Protein AF-A0A2H6F657-F1 (afdb_monomer_lite)

Secondary structure (DSSP, 8-state):
----SSSPPHHHHHHHHHH-HHHHHHHHTTSHHHHHHHHHHHHHHHHHHHHHHHHHHHHHHHHHHHHTTSGGGGSGGGHHHHHHHHHHHHHHHHHHHHHHHHHHHHHHHHHHHS--TTHHHHHIIIIIT-HHHHHHHHHHHHHHHT-S---EEEEEEETTEEEEEEEEEHHHHHH-TT--HHHHHHHHHSSSEEEHHHHHHHHHHHHHHHHHHHHHHHHHHHHHHHHHHHHHHHHHHHHHHHHHHHHIIIIIITTTT--GGGGGGGTS-HHHHHHHHTSPTT-HHHHHHHHHHH-TT----HHHHHHHHHHTT----

pLDDT: mean 91.95, std 6.59, range [51.81, 98.5]

Radius of gyration: 27.76 Å; chains: 1; bounding box: 67×54×75 Å

Foldseek 3Di:
DAQDDPPGDLVSLLVVCVVPVVVSVVNLCPQPLNVLVVLLVQLVVLLVQLVVLLVQLLVLQVVCVVLVVDPCCPPPVNVVVNVVSLVSNLSSLQSNLVSLVSSVVSVVVSCVVDPFPCVVVLCVVQPDLALLNLQSPCVNVCCVPPHSADFDWDWDQDPVGIDIFGWRFLVVVVVDPPRDPSPPVVSVPDDGGDGSSVSSVVSSVSVVVSSVVRVVRSCVVCVVSNVSSVVSVLSSVLSVVLVVLVCCLPVNCVVVVDQVLVCLVVQDDPVLNVVLVVDPQLAPVSLVSSCVSRVPSPNCDPVSSVSSSVSSVRDDD

Sequence (317 aa):
MKLGNLPWDKEILRKNYFRNFTKTREAIKCHPGYEIFNDLEAIKLSLNIFNDSISDLLSSISKFKAESASPDFWNRPQRPFVERLELSIQRGVFSSAMSAMALVDHSRKFSKKHTIPDYDNQISKFFINNEEHRFIHSLRTYITHVRVTEANWQISHSKEGRLVQFLLSKEDLLKYKKWKSLAKKFIRHSSDGIIVEAVFEKYAIKVKEFHCWLHDAIIQKYSKDISDYLKYKKILDQFDSYSHWSVLIQQGLFPKKLNPYLYLNRYLTPQEMKDVLTLPHRSKQQVDKIIQFVDEYNVCDMKLRRLIYQLFEVKKT

Structure (mmCIF, N/CA/C/O backbone):
data_AF-A0A2H6F657-F1
#
_entry.id   AF-A0A2H6F657-F1
#
loop_
_atom_site.group_PDB
_atom_site.id
_atom_site.type_symbol
_atom_site.label_atom_id
_atom_site.label_alt_id
_atom_site.label_comp_id
_atom_site.label_asym_id
_atom_site.label_entity_id
_atom_site.label_seq_id
_atom_site.pdbx_PDB_ins_code
_atom_site.Cartn_x
_atom_site.Cartn_y
_atom_site.Cartn_z
_atom_site.occupancy
_atom_site.B_iso_or_equiv
_atom_site.auth_seq_id
_atom_site.auth_comp_id
_atom_site.auth_asym_id
_atom_site.auth_atom_id
_atom_site.pdbx_PDB_model_num
ATOM 1 N N . MET A 1 1 ? -4.432 -7.457 -31.938 1.00 69.69 1 MET A N 1
ATOM 2 C CA . MET A 1 1 ? -3.073 -7.722 -32.465 1.00 69.69 1 MET A CA 1
ATOM 3 C C . MET A 1 1 ? -2.643 -9.055 -31.877 1.00 69.69 1 MET A C 1
ATOM 5 O O . MET A 1 1 ? -2.838 -9.212 -30.681 1.00 69.69 1 MET A O 1
ATOM 9 N N . LYS A 1 2 ? -2.171 -10.024 -32.671 1.00 75.12 2 LYS A N 1
ATOM 10 C CA . LYS A 1 2 ? -1.727 -11.333 -32.158 1.00 75.12 2 LYS A CA 1
ATOM 11 C C . LYS A 1 2 ? -0.197 -11.377 -32.189 1.00 75.12 2 LYS A C 1
ATOM 13 O O . LYS A 1 2 ? 0.372 -11.180 -33.255 1.00 75.12 2 LYS A O 1
ATOM 18 N N . LEU A 1 3 ? 0.439 -11.600 -31.037 1.00 85.12 3 LEU A N 1
ATOM 19 C CA . LEU A 1 3 ? 1.901 -11.722 -30.908 1.00 85.12 3 LEU A CA 1
ATOM 20 C C . LEU A 1 3 ? 2.420 -13.130 -31.268 1.00 85.12 3 LEU A C 1
ATOM 22 O O . LEU A 1 3 ? 3.625 -13.347 -31.291 1.00 85.12 3 LEU A O 1
ATOM 26 N N . GLY A 1 4 ? 1.517 -14.067 -31.582 1.00 85.50 4 GLY A N 1
ATOM 27 C CA . GLY A 1 4 ? 1.841 -15.480 -31.780 1.00 85.50 4 GLY A CA 1
ATOM 28 C C . GLY A 1 4 ? 1.844 -16.258 -30.463 1.00 85.50 4 GLY A C 1
ATOM 29 O O . GLY A 1 4 ? 1.413 -15.741 -29.428 1.00 85.50 4 GLY A O 1
ATOM 30 N N . ASN A 1 5 ? 2.312 -17.504 -30.523 1.00 87.19 5 ASN A N 1
ATOM 31 C CA . ASN A 1 5 ? 2.450 -18.370 -29.353 1.00 87.19 5 ASN A CA 1
ATOM 32 C C . ASN A 1 5 ? 3.673 -17.968 -28.519 1.00 87.19 5 ASN A C 1
ATOM 34 O O . ASN A 1 5 ? 4.639 -17.419 -29.047 1.00 87.19 5 ASN A O 1
ATOM 38 N N . LEU A 1 6 ? 3.622 -18.249 -27.217 1.00 88.69 6 LEU A N 1
ATOM 39 C CA . LEU A 1 6 ? 4.777 -18.097 -26.335 1.00 88.69 6 LEU A CA 1
ATOM 40 C C . LEU A 1 6 ? 5.864 -19.135 -26.684 1.00 88.69 6 LEU A C 1
ATOM 42 O O . LEU A 1 6 ? 5.512 -20.249 -27.082 1.00 88.69 6 LEU A O 1
ATOM 46 N N . PRO A 1 7 ? 7.158 -18.816 -26.489 1.00 90.00 7 PRO A N 1
ATOM 47 C CA . PRO A 1 7 ? 7.699 -17.528 -26.044 1.00 90.00 7 PRO A CA 1
ATOM 48 C C . PRO A 1 7 ? 7.755 -16.485 -27.177 1.00 90.00 7 PRO A C 1
ATOM 50 O O . PRO A 1 7 ? 8.057 -16.813 -28.321 1.00 90.00 7 PRO A O 1
ATOM 53 N N . TRP A 1 8 ? 7.513 -15.208 -26.862 1.00 92.50 8 TRP A N 1
ATOM 54 C CA . TRP A 1 8 ? 7.646 -14.131 -27.850 1.00 92.50 8 TRP A CA 1
ATOM 55 C C . TRP A 1 8 ? 9.100 -13.718 -28.061 1.00 92.50 8 TRP A C 1
ATOM 57 O O . TRP A 1 8 ? 9.841 -13.483 -27.107 1.00 92.50 8 TRP A O 1
ATOM 67 N N . ASP A 1 9 ? 9.475 -13.567 -29.325 1.00 92.19 9 ASP A N 1
ATOM 68 C CA . ASP A 1 9 ? 10.777 -13.047 -29.717 1.00 92.19 9 ASP A CA 1
ATOM 69 C C . ASP A 1 9 ? 10.871 -11.516 -29.538 1.00 92.19 9 ASP A C 1
ATOM 71 O O . ASP A 1 9 ? 9.894 -10.775 -29.716 1.00 92.19 9 ASP A O 1
ATOM 75 N N . LYS A 1 10 ? 12.070 -11.025 -29.197 1.00 92.69 10 LYS A N 1
ATOM 76 C CA . LYS A 1 10 ? 12.316 -9.601 -28.927 1.00 92.69 10 LYS A CA 1
ATOM 77 C C . LYS A 1 10 ? 12.116 -8.730 -30.169 1.00 92.69 10 LYS A C 1
ATOM 79 O O . LYS A 1 10 ? 11.577 -7.630 -30.034 1.00 92.69 10 LYS A O 1
ATOM 84 N N . GLU A 1 11 ? 12.489 -9.196 -31.360 1.00 92.12 11 GLU A N 1
ATOM 85 C CA . GLU A 1 11 ? 12.302 -8.444 -32.607 1.00 92.12 11 GLU A CA 1
ATOM 86 C C . GLU A 1 11 ? 10.827 -8.384 -33.005 1.00 92.12 11 GLU A C 1
ATOM 88 O O . GLU A 1 11 ? 10.339 -7.337 -33.445 1.00 92.12 11 GLU A O 1
ATOM 93 N N . ILE A 1 12 ? 10.071 -9.458 -32.759 1.00 92.81 12 ILE A N 1
ATOM 94 C CA . ILE A 1 12 ? 8.610 -9.447 -32.923 1.00 92.81 12 ILE A CA 1
ATOM 95 C C . ILE A 1 12 ? 7.978 -8.402 -31.998 1.00 92.81 12 ILE A C 1
ATOM 97 O O . ILE A 1 12 ? 7.158 -7.595 -32.453 1.00 92.81 12 ILE A O 1
ATOM 101 N N . LEU A 1 13 ? 8.362 -8.378 -30.717 1.00 94.31 13 LEU A N 1
ATOM 102 C CA . LEU A 1 13 ? 7.873 -7.380 -29.762 1.00 94.31 13 LEU A CA 1
ATOM 103 C C . LEU A 1 13 ? 8.259 -5.964 -30.191 1.00 94.31 13 LEU A C 1
ATOM 105 O O . LEU A 1 13 ? 7.402 -5.084 -30.185 1.00 94.31 13 LEU A O 1
ATOM 109 N N . ARG A 1 14 ? 9.505 -5.752 -30.632 1.00 93.88 14 ARG A N 1
ATOM 110 C CA . ARG A 1 14 ? 10.003 -4.457 -31.116 1.00 93.88 14 ARG A CA 1
ATOM 111 C C . ARG A 1 14 ? 9.174 -3.953 -32.293 1.00 93.88 14 ARG A C 1
ATOM 113 O O . ARG A 1 14 ? 8.629 -2.852 -32.242 1.00 93.88 14 ARG A O 1
ATOM 120 N N . LYS A 1 15 ? 9.027 -4.776 -33.335 1.00 93.75 15 LYS A N 1
ATOM 121 C CA . LYS A 1 15 ? 8.263 -4.440 -34.545 1.00 93.75 15 LYS A CA 1
ATOM 122 C C . LYS A 1 15 ? 6.819 -4.062 -34.218 1.00 93.75 15 LYS A C 1
ATOM 124 O O . LYS A 1 15 ? 6.299 -3.090 -34.762 1.00 93.75 15 LYS A O 1
ATOM 129 N N . ASN A 1 16 ? 6.164 -4.819 -33.339 1.00 93.50 16 ASN A N 1
ATOM 130 C CA . ASN A 1 16 ? 4.784 -4.538 -32.955 1.00 93.50 16 ASN A CA 1
ATOM 131 C C . ASN A 1 16 ? 4.668 -3.308 -32.042 1.00 93.50 16 ASN A C 1
ATOM 133 O O . ASN A 1 16 ? 3.764 -2.498 -32.251 1.00 93.50 16 ASN A O 1
ATOM 137 N N . TYR A 1 17 ? 5.604 -3.117 -31.105 1.00 94.62 17 TYR A N 1
ATOM 138 C CA . TYR A 1 17 ? 5.636 -1.964 -30.203 1.00 94.62 17 TYR A CA 1
ATOM 139 C C . TYR A 1 17 ? 5.684 -0.650 -30.980 1.00 94.62 17 TYR A C 1
ATOM 141 O O . TYR A 1 17 ? 4.828 0.210 -30.794 1.00 94.62 17 TYR A O 1
ATOM 149 N N . PHE A 1 18 ? 6.621 -0.525 -31.922 1.00 92.88 18 PHE A N 1
ATOM 150 C CA . PHE A 1 18 ? 6.757 0.687 -32.734 1.00 92.88 18 PHE A CA 1
ATOM 151 C C . PHE A 1 18 ? 5.631 0.873 -33.757 1.00 92.88 18 PHE A C 1
ATOM 153 O O . PHE A 1 18 ? 5.401 1.989 -34.215 1.00 92.88 18 PHE A O 1
ATOM 160 N N . ARG A 1 19 ? 4.884 -0.188 -34.086 1.00 93.50 19 ARG A N 1
ATOM 161 C CA . ARG A 1 19 ? 3.653 -0.074 -34.877 1.00 93.50 19 ARG A CA 1
ATOM 162 C C . ARG A 1 19 ? 2.482 0.439 -34.036 1.00 93.50 19 ARG A C 1
ATOM 164 O O . ARG A 1 19 ? 1.689 1.241 -34.521 1.00 93.50 19 ARG A O 1
ATOM 171 N N . ASN A 1 20 ? 2.314 -0.079 -32.819 1.00 93.38 20 ASN A N 1
ATOM 172 C CA . ASN A 1 20 ? 1.276 0.339 -31.878 1.00 93.38 20 ASN A CA 1
ATOM 173 C C . ASN A 1 20 ? 1.631 -0.107 -30.446 1.00 93.38 20 ASN A C 1
ATOM 175 O O . ASN A 1 20 ? 1.353 -1.244 -30.041 1.00 93.38 20 ASN A O 1
ATOM 179 N N . PHE A 1 21 ? 2.230 0.795 -29.669 1.00 91.81 21 PHE A N 1
ATOM 180 C CA . PHE A 1 21 ? 2.741 0.481 -28.334 1.00 91.81 21 PHE A CA 1
ATOM 181 C C . PHE A 1 21 ? 1.615 0.120 -27.356 1.00 91.81 21 PHE A C 1
ATOM 183 O O . PHE A 1 21 ? 1.744 -0.850 -26.610 1.00 91.81 21 PHE A O 1
ATOM 190 N N . THR A 1 22 ? 0.470 0.810 -27.424 1.00 92.44 22 THR A N 1
ATOM 191 C CA . THR A 1 22 ? -0.711 0.529 -26.592 1.00 92.44 22 THR A CA 1
ATOM 192 C C . THR A 1 22 ? -1.224 -0.891 -26.820 1.00 92.44 22 THR A C 1
ATOM 194 O O . THR A 1 22 ? -1.336 -1.669 -25.877 1.00 92.44 22 THR A O 1
ATOM 197 N N . LYS A 1 23 ? -1.466 -1.286 -28.080 1.00 94.38 23 LYS A N 1
ATOM 198 C CA . LYS A 1 23 ? -1.945 -2.641 -28.409 1.00 94.38 23 LYS A CA 1
ATOM 199 C C . LYS A 1 23 ? -0.919 -3.721 -28.076 1.00 94.38 23 LYS A C 1
ATOM 201 O O . LYS A 1 23 ? -1.315 -4.842 -27.775 1.00 94.38 23 LYS A O 1
ATOM 206 N N . THR A 1 24 ? 0.374 -3.407 -28.131 1.00 93.75 24 THR A N 1
ATOM 207 C CA . THR A 1 24 ? 1.440 -4.341 -27.740 1.00 93.75 24 THR A CA 1
ATOM 208 C C . THR A 1 24 ? 1.459 -4.563 -26.234 1.00 93.75 24 THR A C 1
ATOM 210 O O . THR A 1 24 ? 1.506 -5.712 -25.799 1.00 93.75 24 THR A O 1
ATOM 213 N N . ARG A 1 25 ? 1.331 -3.492 -25.440 1.00 93.50 25 ARG A N 1
ATOM 214 C CA . ARG A 1 25 ? 1.200 -3.586 -23.980 1.00 93.50 25 ARG A CA 1
ATOM 215 C C . ARG A 1 25 ? -0.053 -4.359 -23.568 1.00 93.50 25 ARG A C 1
ATOM 217 O O . ARG A 1 25 ? 0.029 -5.182 -22.667 1.00 93.50 25 ARG A O 1
ATOM 224 N N . GLU A 1 26 ? -1.181 -4.166 -24.249 1.00 93.69 26 GLU A N 1
ATOM 225 C CA . GLU A 1 26 ? -2.380 -4.978 -23.999 1.00 93.69 26 GLU A CA 1
ATOM 226 C C . GLU A 1 26 ? -2.184 -6.447 -24.398 1.00 93.69 26 GLU A C 1
ATOM 228 O O . GLU A 1 26 ? -2.603 -7.341 -23.674 1.00 93.69 26 GLU A O 1
ATOM 233 N N . ALA A 1 27 ? -1.507 -6.728 -25.514 1.00 94.00 27 ALA A N 1
ATOM 234 C CA . ALA A 1 27 ? -1.308 -8.102 -25.970 1.00 94.00 27 ALA A CA 1
ATOM 235 C C . ALA A 1 27 ? -0.448 -8.942 -25.008 1.00 94.00 27 ALA A C 1
ATOM 237 O O . ALA A 1 27 ? -0.718 -10.132 -24.847 1.00 94.00 27 ALA A O 1
ATOM 238 N N . ILE A 1 28 ? 0.546 -8.347 -24.332 1.00 94.94 28 ILE A N 1
ATOM 239 C CA . ILE A 1 28 ? 1.359 -9.098 -23.359 1.00 94.94 28 ILE A CA 1
ATOM 240 C C . ILE A 1 28 ? 0.582 -9.483 -22.092 1.00 94.94 28 ILE A C 1
ATOM 242 O O . ILE A 1 28 ? 0.988 -10.410 -21.394 1.00 94.94 28 ILE A O 1
ATOM 246 N N . LYS A 1 29 ? -0.559 -8.833 -21.816 1.00 93.94 29 LYS A N 1
ATOM 247 C CA . LYS A 1 29 ? -1.439 -9.177 -20.687 1.00 93.94 29 LYS A CA 1
ATOM 248 C C . LYS A 1 29 ? -2.115 -10.538 -20.846 1.00 93.94 29 LYS A C 1
ATOM 250 O O . LYS A 1 29 ? -2.600 -11.089 -19.869 1.00 93.94 29 LYS A O 1
ATOM 255 N N . CYS A 1 30 ? -2.119 -11.110 -22.052 1.00 92.62 30 CYS A N 1
ATOM 256 C CA . CYS A 1 30 ? -2.568 -12.486 -22.267 1.00 92.62 30 CYS A CA 1
ATOM 257 C C . CYS A 1 30 ? -1.605 -13.536 -21.679 1.00 92.62 30 CYS A C 1
ATOM 259 O O . CYS A 1 30 ? -1.943 -14.716 -21.666 1.00 92.62 30 CYS A O 1
ATOM 261 N N . HIS A 1 31 ? -0.404 -13.148 -21.230 1.00 94.88 31 HIS A N 1
ATOM 262 C CA . HIS A 1 31 ? 0.521 -14.065 -20.567 1.00 94.88 31 HIS A CA 1
ATOM 263 C C . HIS A 1 31 ? -0.062 -14.541 -19.218 1.00 94.88 31 HIS A C 1
ATOM 265 O O . HIS A 1 31 ? -0.487 -13.690 -18.437 1.00 94.88 31 HIS A O 1
ATOM 271 N N . PRO A 1 32 ? -0.019 -15.844 -18.871 1.00 92.25 32 PRO A N 1
ATOM 272 C CA . PRO A 1 32 ? -0.602 -16.362 -17.623 1.00 92.25 32 PRO A CA 1
ATOM 273 C C . PRO A 1 32 ? -0.120 -15.640 -16.354 1.00 92.25 32 PRO A C 1
ATOM 275 O O . PRO A 1 32 ? -0.905 -15.306 -15.471 1.00 92.25 32 PRO A O 1
ATOM 278 N N . GLY A 1 33 ? 1.174 -15.311 -16.299 1.00 95.81 33 GLY A N 1
ATOM 279 C CA . GLY A 1 33 ? 1.766 -14.546 -15.198 1.00 95.81 33 GLY A CA 1
ATOM 280 C C . GLY A 1 33 ? 1.262 -13.109 -15.021 1.00 95.81 33 GLY A C 1
ATOM 281 O O . GLY A 1 33 ? 1.456 -12.550 -13.943 1.00 95.81 33 GLY A O 1
ATOM 282 N N . TYR A 1 34 ? 0.615 -12.505 -16.028 1.00 96.25 34 TYR A N 1
ATOM 283 C CA . TYR A 1 34 ? 0.097 -11.138 -15.917 1.00 96.25 34 TYR A CA 1
ATOM 284 C C . TYR A 1 34 ? -0.959 -11.034 -14.823 1.00 96.25 34 TYR A C 1
ATOM 286 O O . TYR A 1 34 ? -0.867 -10.162 -13.961 1.00 96.25 34 TYR A O 1
ATOM 294 N N . GLU A 1 35 ? -1.957 -11.917 -14.856 1.00 95.50 35 GLU A N 1
ATOM 295 C CA . GLU A 1 35 ? -3.075 -11.832 -13.923 1.00 95.50 35 GLU A CA 1
ATOM 296 C C . GLU A 1 35 ? -2.619 -12.052 -12.481 1.00 95.50 35 GLU A C 1
ATOM 298 O O . GLU A 1 35 ? -3.016 -11.296 -11.599 1.00 95.50 35 GLU A O 1
ATOM 303 N N . ILE A 1 36 ? -1.740 -13.033 -12.255 1.00 96.88 36 ILE A N 1
ATOM 304 C CA . ILE A 1 36 ? -1.172 -13.325 -10.932 1.00 96.88 36 ILE A CA 1
ATOM 305 C C . ILE A 1 36 ? -0.392 -12.113 -10.417 1.00 96.88 36 ILE A C 1
ATOM 307 O O . ILE A 1 36 ? -0.605 -11.677 -9.288 1.00 96.88 36 ILE A O 1
ATOM 311 N N . PHE A 1 37 ? 0.488 -11.545 -11.249 1.00 96.88 37 PHE A N 1
ATOM 312 C CA . PHE A 1 37 ? 1.276 -10.370 -10.884 1.00 96.88 37 PHE A CA 1
ATOM 313 C C . PHE A 1 37 ? 0.386 -9.160 -10.578 1.00 96.88 37 PHE A C 1
ATOM 315 O O . PHE A 1 37 ? 0.578 -8.489 -9.570 1.00 96.88 37 PHE A O 1
ATOM 322 N N . ASN A 1 38 ? -0.615 -8.894 -11.416 1.00 96.06 38 ASN A N 1
ATOM 323 C CA . ASN A 1 38 ? -1.522 -7.766 -11.234 1.00 96.06 38 ASN A CA 1
ATOM 324 C C . ASN A 1 38 ? -2.380 -7.913 -9.967 1.00 96.06 38 ASN A C 1
ATOM 326 O O . ASN A 1 38 ? -2.563 -6.947 -9.228 1.00 96.06 38 ASN A O 1
ATOM 330 N N . ASP A 1 39 ? -2.885 -9.119 -9.695 1.00 96.19 39 ASP A N 1
ATOM 331 C CA . ASP A 1 39 ? -3.651 -9.398 -8.480 1.00 96.19 39 ASP A CA 1
ATOM 332 C C . ASP A 1 39 ? -2.751 -9.309 -7.223 1.00 96.19 39 ASP A C 1
ATOM 334 O O . ASP A 1 39 ? -3.193 -8.804 -6.188 1.00 96.19 39 ASP A O 1
ATOM 338 N N . LEU A 1 40 ? -1.475 -9.719 -7.309 1.00 96.31 40 LEU A N 1
ATOM 339 C CA . LEU A 1 40 ? -0.483 -9.555 -6.236 1.00 96.31 40 LEU A CA 1
ATOM 340 C C . LEU A 1 40 ? -0.174 -8.073 -5.962 1.00 96.31 40 LEU A C 1
ATOM 342 O O . LEU A 1 40 ? -0.174 -7.651 -4.804 1.00 96.31 40 LEU A O 1
ATOM 346 N N . GLU A 1 41 ? 0.032 -7.265 -7.004 1.00 96.06 41 GLU A N 1
ATOM 347 C CA . GLU A 1 41 ? 0.256 -5.820 -6.860 1.00 96.06 41 GLU A CA 1
ATOM 348 C C . GLU A 1 41 ? -0.966 -5.112 -6.252 1.00 96.06 41 GLU A C 1
ATOM 350 O O . GLU A 1 41 ? -0.808 -4.204 -5.436 1.00 96.06 41 GLU A O 1
ATOM 355 N N . ALA A 1 42 ? -2.188 -5.565 -6.556 1.00 95.94 42 ALA A N 1
ATOM 356 C CA . ALA A 1 42 ? -3.400 -5.044 -5.922 1.00 95.94 42 ALA A CA 1
ATOM 357 C C . ALA A 1 42 ? -3.451 -5.340 -4.408 1.00 95.94 42 ALA A C 1
ATOM 359 O O . ALA A 1 42 ? -3.831 -4.465 -3.618 1.00 95.94 42 ALA A O 1
ATOM 360 N N . ILE A 1 43 ? -3.030 -6.540 -3.981 1.00 97.44 43 ILE A N 1
ATOM 361 C CA . ILE A 1 43 ? -2.877 -6.865 -2.551 1.00 97.44 43 ILE A CA 1
ATOM 362 C C . ILE A 1 43 ? -1.820 -5.962 -1.919 1.00 97.44 43 ILE A C 1
ATOM 364 O O . ILE A 1 43 ? -2.080 -5.368 -0.875 1.00 97.44 43 ILE A O 1
ATOM 368 N N . LYS A 1 44 ? -0.647 -5.834 -2.548 1.00 97.44 44 LYS A N 1
ATOM 369 C CA . LYS A 1 44 ? 0.467 -5.024 -2.038 1.00 97.44 44 LYS A CA 1
ATOM 370 C C . LYS A 1 44 ? 0.077 -3.557 -1.868 1.00 97.44 44 LYS A C 1
ATOM 372 O O . LYS A 1 44 ? 0.318 -2.985 -0.809 1.00 97.44 44 LYS A O 1
ATOM 377 N N . LEU A 1 45 ? -0.584 -2.968 -2.864 1.00 97.31 45 LEU A N 1
ATOM 378 C CA . LEU A 1 45 ? -1.112 -1.607 -2.775 1.00 97.31 45 LEU A CA 1
ATOM 379 C C . LEU A 1 45 ? -2.084 -1.462 -1.597 1.00 97.31 45 LEU A C 1
ATOM 381 O O . LEU A 1 45 ? -2.001 -0.504 -0.837 1.00 97.31 45 LEU A O 1
ATOM 385 N N . SER A 1 46 ? -2.975 -2.434 -1.412 1.00 97.88 46 SER A N 1
ATOM 386 C CA . SER A 1 46 ? -3.947 -2.408 -0.312 1.00 97.88 46 SER A CA 1
ATOM 387 C C . SER A 1 46 ? -3.292 -2.556 1.057 1.00 97.88 46 SER A C 1
ATOM 389 O O . SER A 1 46 ? -3.728 -1.918 2.011 1.00 97.88 46 SER A O 1
ATOM 391 N N . LEU A 1 47 ? -2.240 -3.373 1.151 1.00 98.38 47 LEU A N 1
ATOM 392 C CA . LEU A 1 47 ? -1.445 -3.528 2.364 1.00 98.38 47 LEU A CA 1
ATOM 393 C C . LEU A 1 47 ? -0.721 -2.224 2.708 1.00 98.38 47 LEU A C 1
ATOM 395 O O . LEU A 1 47 ? -0.733 -1.822 3.867 1.00 98.38 47 LEU A O 1
ATOM 399 N N . ASN A 1 48 ? -0.152 -1.542 1.711 1.00 98.25 48 ASN A N 1
ATOM 400 C CA . ASN A 1 48 ? 0.475 -0.234 1.901 1.00 98.25 48 ASN A CA 1
ATOM 401 C C . ASN A 1 48 ? -0.545 0.800 2.388 1.00 98.25 48 ASN A C 1
ATOM 403 O O . ASN A 1 48 ? -0.328 1.401 3.430 1.00 98.25 48 ASN A O 1
ATOM 407 N N . ILE A 1 49 ? -1.703 0.921 1.726 1.00 98.50 49 ILE A N 1
ATOM 408 C CA . ILE A 1 49 ? -2.777 1.838 2.151 1.00 98.50 49 ILE A CA 1
ATOM 409 C C . ILE A 1 49 ? -3.232 1.538 3.586 1.00 98.50 49 ILE A C 1
ATOM 411 O O . ILE A 1 49 ? -3.495 2.461 4.359 1.00 98.50 49 ILE A O 1
ATOM 415 N N . PHE A 1 50 ? -3.342 0.258 3.957 1.00 98.44 50 PHE A N 1
ATOM 416 C CA . PHE A 1 50 ? -3.652 -0.136 5.329 1.00 98.44 50 PHE A CA 1
ATOM 417 C C . PHE A 1 50 ? -2.567 0.319 6.309 1.00 98.44 50 PHE A C 1
ATOM 419 O O . PHE A 1 50 ? -2.891 0.984 7.289 1.00 98.44 50 PHE A O 1
ATOM 426 N N . ASN A 1 51 ? -1.297 0.024 6.031 1.00 98.25 51 ASN A N 1
ATOM 427 C CA . ASN A 1 51 ? -0.183 0.421 6.892 1.00 98.25 51 ASN A CA 1
ATOM 428 C C . ASN A 1 51 ? -0.073 1.947 7.033 1.00 98.25 51 ASN A C 1
ATOM 430 O O . ASN A 1 51 ? 0.096 2.435 8.148 1.00 98.25 51 ASN A O 1
ATOM 434 N N . ASP A 1 52 ? -0.238 2.691 5.939 1.00 98.44 52 ASP A N 1
A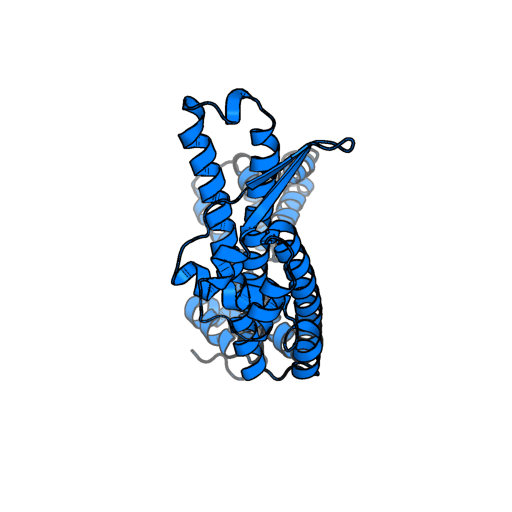TOM 435 C CA . ASP A 1 52 ? -0.226 4.156 5.937 1.00 98.44 52 ASP A CA 1
ATOM 436 C C . ASP A 1 52 ? -1.388 4.706 6.774 1.00 98.44 52 ASP A C 1
ATOM 438 O O . ASP A 1 52 ? -1.185 5.560 7.630 1.00 98.44 52 ASP A O 1
ATOM 442 N N . SER A 1 53 ? -2.594 4.138 6.629 1.00 98.19 53 SER A N 1
ATOM 443 C CA . SER A 1 53 ? -3.761 4.533 7.437 1.00 98.19 53 SER A CA 1
ATOM 444 C C . SER A 1 53 ? -3.527 4.338 8.939 1.00 98.19 53 SER A C 1
ATOM 446 O O . SER A 1 53 ? -3.953 5.167 9.746 1.00 98.19 53 SER A O 1
ATOM 448 N N . ILE A 1 54 ? -2.855 3.244 9.317 1.00 97.94 54 ILE A N 1
ATOM 449 C CA . ILE A 1 54 ? -2.483 2.965 10.707 1.00 97.94 54 ILE A CA 1
ATOM 450 C C . ILE A 1 54 ? -1.427 3.966 11.170 1.00 97.94 54 ILE A C 1
ATOM 452 O O . ILE A 1 54 ? -1.580 4.555 12.235 1.00 97.94 54 ILE A O 1
ATOM 456 N N . SER A 1 55 ? -0.384 4.197 10.372 1.00 98.25 55 SER A N 1
ATOM 457 C CA . SER A 1 55 ? 0.671 5.160 10.697 1.00 98.25 55 SER A CA 1
ATOM 458 C C . SER A 1 55 ? 0.102 6.564 10.924 1.00 98.25 55 SER A C 1
ATOM 460 O O . SER A 1 55 ? 0.400 7.188 11.944 1.00 98.25 55 SER A O 1
ATOM 462 N N . ASP A 1 56 ? -0.804 7.014 10.054 1.00 97.94 56 ASP A N 1
ATOM 463 C CA . ASP A 1 56 ? -1.502 8.296 10.173 1.00 97.94 56 ASP A CA 1
ATOM 464 C C . ASP A 1 56 ? -2.349 8.382 11.450 1.00 97.94 56 ASP A C 1
ATOM 466 O O . ASP A 1 56 ? -2.347 9.410 12.138 1.00 97.94 56 ASP A O 1
ATOM 470 N N . LEU A 1 57 ? -3.059 7.304 11.802 1.00 96.88 57 LEU A N 1
ATOM 471 C CA . LEU A 1 57 ? -3.834 7.216 13.042 1.00 96.88 57 LEU A CA 1
ATOM 472 C C . LEU A 1 57 ? -2.928 7.333 14.275 1.00 96.88 57 LEU A C 1
ATOM 474 O O . LEU A 1 57 ? -3.191 8.158 15.152 1.00 96.88 57 LEU A O 1
ATOM 478 N N . LEU A 1 58 ? -1.860 6.537 14.340 1.00 97.38 58 LEU A N 1
ATOM 479 C CA . LEU A 1 58 ? -0.929 6.524 15.473 1.00 97.38 58 LEU A CA 1
ATOM 480 C C . LEU A 1 58 ? -0.188 7.861 15.605 1.00 97.38 58 LEU A C 1
ATOM 482 O O . LEU A 1 58 ? -0.036 8.381 16.712 1.00 97.38 58 LEU A O 1
ATOM 486 N N . SER A 1 59 ? 0.202 8.464 14.481 1.00 97.69 59 SER A N 1
ATOM 487 C CA . SER A 1 59 ? 0.799 9.802 14.429 1.00 97.69 59 SER A CA 1
ATOM 488 C C . SER A 1 59 ? -0.172 10.873 14.935 1.00 97.69 59 SER A C 1
ATOM 490 O O . SER A 1 59 ? 0.194 11.707 15.764 1.00 97.69 59 SER A O 1
ATOM 492 N N . SER A 1 60 ? -1.445 10.809 14.529 1.00 96.06 60 SER A N 1
ATOM 493 C CA . SER A 1 60 ? -2.483 11.741 14.991 1.00 96.06 60 SER A CA 1
ATOM 494 C C . SER A 1 60 ? -2.753 11.614 16.495 1.00 96.06 60 SER A C 1
ATOM 496 O O . SER A 1 60 ? -2.857 12.628 17.187 1.00 96.06 60 SER A O 1
ATOM 498 N N . ILE A 1 61 ? -2.811 10.383 17.021 1.00 95.50 61 ILE A N 1
ATOM 499 C CA . ILE A 1 61 ? -2.930 10.125 18.464 1.00 95.50 61 ILE A CA 1
ATOM 500 C C . ILE A 1 61 ? -1.706 10.685 19.196 1.00 95.50 61 ILE A C 1
ATOM 502 O O . ILE A 1 61 ? -1.859 11.428 20.163 1.00 95.50 61 ILE A O 1
ATOM 506 N N . SER A 1 62 ? -0.498 10.385 18.717 1.00 96.12 62 SER A N 1
ATOM 507 C CA . SER A 1 62 ? 0.760 10.850 19.317 1.00 96.12 62 SER A CA 1
ATOM 508 C C . SER A 1 62 ? 0.850 12.374 19.348 1.00 96.12 62 SER A C 1
ATOM 510 O O . SER A 1 62 ? 1.220 12.956 20.369 1.00 96.12 62 SER A O 1
ATOM 512 N N . LYS A 1 63 ? 0.427 13.034 18.264 1.00 95.88 63 LYS A N 1
ATOM 513 C CA . LYS A 1 63 ? 0.335 14.491 18.197 1.00 95.88 63 LYS A CA 1
ATOM 514 C C . LYS A 1 63 ? -0.622 15.033 19.252 1.00 95.88 63 LYS A C 1
ATOM 516 O O . LYS A 1 63 ? -0.242 15.929 19.995 1.00 95.88 63 LYS A O 1
ATOM 521 N N . PHE A 1 64 ? -1.824 14.468 19.389 1.00 94.75 64 PHE A N 1
ATOM 522 C CA . PHE A 1 64 ? -2.740 14.892 20.449 1.00 94.75 64 PHE A CA 1
ATOM 523 C C . PHE A 1 64 ? -2.118 14.722 21.841 1.00 94.75 64 PHE A C 1
ATOM 525 O O . PHE A 1 64 ? -2.201 15.637 22.660 1.00 94.75 64 PHE A O 1
ATOM 532 N N . LYS A 1 65 ? -1.462 13.587 22.127 1.00 94.44 65 LYS A N 1
ATOM 533 C CA . LYS A 1 65 ? -0.800 13.349 23.424 1.00 94.44 65 LYS A CA 1
ATOM 534 C C . LYS A 1 65 ? 0.223 14.443 23.754 1.00 94.44 65 LYS A C 1
ATOM 536 O O . LYS A 1 65 ? 0.242 14.919 24.892 1.00 94.44 65 LYS A O 1
ATOM 541 N N . ALA A 1 66 ? 1.028 14.838 22.767 1.00 94.12 66 ALA A N 1
ATOM 542 C CA . ALA A 1 66 ? 2.041 15.879 22.906 1.00 94.12 66 ALA A CA 1
ATOM 543 C C . ALA A 1 66 ? 1.414 17.263 23.133 1.00 94.12 66 ALA A C 1
ATOM 545 O O . ALA A 1 66 ? 1.716 17.918 24.126 1.00 94.12 66 ALA A O 1
ATOM 546 N N . GLU A 1 67 ? 0.489 17.675 22.265 1.00 94.75 67 GLU A N 1
ATOM 547 C CA . GLU A 1 67 ? -0.135 19.006 22.318 1.00 94.75 67 GLU A CA 1
ATOM 548 C C . GLU A 1 67 ? -0.958 19.204 23.598 1.00 94.75 67 GLU A C 1
ATOM 550 O O . GLU A 1 67 ? -0.903 20.251 24.240 1.00 94.75 67 GLU A O 1
ATOM 555 N N . SER A 1 68 ? -1.664 18.158 24.032 1.00 93.75 68 SER A N 1
ATOM 556 C CA . SER A 1 68 ? -2.508 18.188 25.231 1.00 93.75 68 SER A CA 1
ATOM 557 C C . SER A 1 68 ? -1.739 18.322 26.550 1.00 93.75 68 SER A C 1
ATOM 559 O O . SER A 1 68 ? -2.360 18.496 27.602 1.00 93.75 68 SER A O 1
ATOM 561 N N . ALA A 1 69 ? -0.404 18.223 26.518 1.00 92.31 69 ALA A N 1
ATOM 562 C CA . ALA A 1 69 ? 0.448 18.509 27.669 1.00 92.31 69 ALA A CA 1
ATOM 563 C C . ALA A 1 69 ? 0.536 20.013 27.970 1.00 92.31 69 ALA A C 1
ATOM 565 O O . ALA A 1 69 ? 0.810 20.384 29.110 1.00 92.31 69 ALA A O 1
ATOM 566 N N . SER A 1 70 ? 0.300 20.868 26.969 1.00 92.50 70 SER A N 1
ATOM 567 C CA . SER A 1 70 ? 0.269 22.315 27.163 1.00 92.50 70 SER A CA 1
ATOM 568 C C . SER A 1 70 ? -0.983 22.719 27.952 1.00 92.50 70 SER A C 1
ATOM 570 O O . SER A 1 70 ? -2.086 22.329 27.562 1.00 92.50 70 SER A O 1
ATOM 572 N N . PRO A 1 71 ? -0.867 23.532 29.020 1.00 88.88 71 PRO A N 1
ATOM 573 C CA . PRO A 1 71 ? -2.030 24.064 29.730 1.00 88.88 71 PRO A CA 1
ATOM 574 C C . PRO A 1 71 ? -2.985 24.823 28.802 1.00 88.88 71 PRO A C 1
ATOM 576 O O . PRO A 1 71 ? -4.203 24.686 28.916 1.00 88.88 71 PRO A O 1
ATOM 579 N N . ASP A 1 72 ? -2.432 25.554 27.828 1.00 92.44 72 ASP A N 1
ATOM 580 C CA . ASP A 1 72 ? -3.216 26.364 26.899 1.00 92.44 72 ASP A CA 1
ATOM 581 C C . ASP A 1 72 ? -4.098 25.534 25.973 1.00 92.44 72 ASP A C 1
ATOM 583 O O . ASP A 1 72 ? -5.118 26.035 25.502 1.00 92.44 72 ASP A O 1
ATOM 587 N N . PHE A 1 73 ? -3.751 24.263 25.746 1.00 92.00 73 PHE A N 1
ATOM 588 C CA . PHE A 1 73 ? -4.497 23.343 24.887 1.00 92.00 73 PHE A CA 1
ATOM 589 C C . PHE A 1 73 ? -5.977 23.244 25.272 1.00 92.00 73 PHE A C 1
ATOM 591 O O . PHE A 1 73 ? -6.846 23.100 24.413 1.00 92.00 73 PHE A O 1
ATOM 598 N N . TRP A 1 74 ? -6.270 23.348 26.569 1.00 89.06 74 TRP A N 1
ATOM 599 C CA . TRP A 1 74 ? -7.618 23.204 27.116 1.00 89.06 74 TRP A CA 1
ATOM 600 C C . TRP A 1 74 ? -8.402 24.521 27.148 1.00 89.06 74 TRP A C 1
ATOM 602 O O . TRP A 1 74 ? -9.606 24.520 27.427 1.00 89.06 74 TRP A O 1
ATOM 612 N N . ASN A 1 75 ? -7.752 25.645 26.833 1.00 92.75 75 ASN A N 1
ATOM 613 C CA . ASN A 1 75 ? -8.387 26.953 26.833 1.00 92.75 75 ASN A CA 1
ATOM 614 C C . ASN A 1 75 ? -9.398 27.070 25.686 1.00 92.75 75 ASN A C 1
ATOM 616 O O . ASN A 1 75 ? -9.207 26.557 24.582 1.00 92.75 75 ASN A O 1
ATOM 620 N N . ARG A 1 76 ? -10.479 27.825 25.919 1.00 91.81 76 ARG A N 1
ATOM 621 C CA . ARG A 1 76 ? -11.559 28.032 24.936 1.00 91.81 76 ARG A CA 1
ATOM 622 C C . ARG A 1 76 ? -11.067 28.460 23.537 1.00 91.81 76 ARG A C 1
ATOM 624 O O . ARG A 1 76 ? -11.601 27.919 22.571 1.00 91.81 76 ARG A O 1
ATOM 631 N N . PRO A 1 77 ? -10.069 29.355 23.381 1.00 95.69 77 PRO A N 1
ATOM 632 C CA . PRO A 1 77 ? -9.559 29.730 22.060 1.00 95.69 77 PRO A CA 1
ATOM 633 C C . PRO A 1 77 ? -8.920 28.576 21.274 1.00 95.69 77 PRO A C 1
ATOM 635 O O . PRO A 1 77 ? -8.907 28.622 20.048 1.00 95.69 77 PRO A O 1
ATOM 638 N N . GLN A 1 78 ? -8.427 27.531 21.950 1.00 93.00 78 GLN A N 1
ATOM 639 C CA . GLN A 1 78 ? -7.813 26.369 21.300 1.00 93.00 78 GLN A CA 1
ATOM 640 C C . GLN A 1 78 ? -8.831 25.324 20.829 1.00 93.00 78 GLN A C 1
ATOM 642 O O . GLN A 1 78 ? -8.457 24.400 20.109 1.00 93.00 78 GLN A O 1
ATOM 647 N N . ARG A 1 79 ? -10.127 25.469 21.148 1.00 90.75 79 ARG A N 1
ATOM 648 C CA . ARG A 1 79 ? -11.170 24.495 20.768 1.00 90.75 79 ARG A CA 1
ATOM 649 C C . ARG A 1 79 ? -11.149 24.105 19.282 1.00 90.75 79 ARG A C 1
ATOM 651 O O . ARG A 1 79 ? -11.092 22.905 19.023 1.00 90.75 79 ARG A O 1
ATOM 658 N N . PRO A 1 80 ? -11.053 25.038 18.311 1.00 94.75 80 PRO A N 1
ATOM 659 C CA . PRO A 1 80 ? -10.984 24.660 16.897 1.00 94.75 80 PRO A CA 1
ATOM 660 C C . PRO A 1 80 ? -9.737 23.843 16.535 1.00 94.75 80 PRO A C 1
ATOM 662 O O . PRO A 1 80 ? -9.745 23.082 15.570 1.00 94.75 80 PRO A O 1
ATOM 665 N N . PHE A 1 81 ? -8.628 24.021 17.258 1.00 94.25 81 PHE A N 1
ATOM 666 C CA . PHE A 1 81 ? -7.422 23.220 17.065 1.00 94.25 81 PHE A CA 1
ATOM 667 C C . PHE A 1 81 ? -7.596 21.805 17.628 1.00 94.25 81 PHE A C 1
ATOM 669 O O . PHE A 1 81 ? -7.291 20.842 16.924 1.00 94.25 81 PHE A O 1
ATOM 676 N N . VAL A 1 82 ? -8.154 21.680 18.836 1.00 91.50 82 VAL A N 1
ATOM 677 C CA . VAL A 1 82 ? -8.476 20.387 19.463 1.00 91.50 82 VAL A CA 1
ATOM 678 C C . VAL A 1 82 ? -9.435 19.579 18.586 1.00 91.50 82 VAL A C 1
ATOM 680 O O . VAL A 1 82 ? -9.145 18.430 18.262 1.00 91.50 82 VAL A O 1
ATOM 683 N N . GLU A 1 83 ? -10.510 20.204 18.101 1.00 90.75 83 GLU A N 1
ATOM 684 C CA . GLU A 1 83 ? -11.495 19.572 17.210 1.00 90.75 83 GLU A CA 1
ATOM 685 C C . GLU A 1 83 ? -10.855 19.051 15.913 1.00 90.75 83 GLU A C 1
ATOM 687 O O . GLU A 1 83 ? -11.201 17.974 15.428 1.00 90.75 83 GLU A O 1
ATOM 692 N N . ARG A 1 84 ? -9.866 19.765 15.351 1.00 92.94 84 ARG A N 1
ATOM 693 C CA . ARG A 1 84 ? -9.120 19.281 14.174 1.00 92.94 84 ARG A CA 1
ATOM 694 C C . ARG A 1 84 ? -8.259 18.059 14.484 1.00 92.94 84 ARG A C 1
ATOM 696 O O . ARG A 1 84 ? -8.130 17.181 13.626 1.00 92.94 84 ARG A O 1
ATOM 703 N N . LEU A 1 85 ? -7.647 17.997 15.665 1.00 92.62 85 LEU A N 1
ATOM 704 C CA . LEU A 1 85 ? -6.884 16.819 16.085 1.00 92.62 85 LEU A CA 1
ATOM 705 C C . LEU A 1 85 ? -7.804 15.612 16.284 1.00 92.62 85 LEU A C 1
ATOM 707 O O . LEU A 1 85 ? -7.515 14.534 15.765 1.00 92.62 85 LEU A O 1
ATOM 711 N N . GLU A 1 86 ? -8.941 15.804 16.951 1.00 90.69 86 GLU A N 1
ATOM 712 C CA . GLU A 1 86 ? -9.956 14.762 17.136 1.00 90.69 86 GLU A CA 1
ATOM 713 C C . GLU A 1 86 ? -10.499 14.260 15.797 1.00 90.69 86 GLU A C 1
ATOM 715 O O . GLU A 1 86 ? -10.528 13.050 15.564 1.00 90.69 86 GLU A O 1
ATOM 720 N N . LEU A 1 87 ? -10.819 15.168 14.870 1.00 90.88 87 LEU A N 1
ATOM 721 C CA . LEU A 1 87 ? -11.243 14.811 13.517 1.00 90.88 87 LEU A CA 1
ATOM 722 C C . LEU A 1 87 ? -10.168 14.006 12.772 1.00 90.88 87 LEU A C 1
ATOM 724 O O . LEU A 1 87 ? -10.491 13.081 12.028 1.00 90.88 87 LEU A O 1
ATOM 728 N N . SER A 1 88 ? -8.888 14.334 12.957 1.00 93.69 88 SER A N 1
ATOM 729 C CA . SER A 1 88 ? -7.783 13.615 12.305 1.00 93.69 88 SER A CA 1
ATOM 730 C C . SER A 1 88 ? -7.679 12.174 12.813 1.00 93.69 88 SER A C 1
ATOM 732 O O . SER A 1 88 ? -7.529 11.247 12.019 1.00 93.69 88 SER A O 1
ATOM 734 N N . ILE A 1 89 ? -7.869 11.962 14.116 1.00 92.88 89 ILE A N 1
ATOM 735 C CA . ILE A 1 89 ? -7.899 10.628 14.735 1.00 92.88 89 ILE A CA 1
ATOM 736 C C . ILE A 1 89 ? -9.133 9.851 14.286 1.00 92.88 89 ILE A C 1
ATOM 738 O O . ILE A 1 89 ? -9.025 8.700 13.872 1.00 92.88 89 ILE A O 1
ATOM 742 N N . GLN A 1 90 ? -10.303 10.486 14.296 1.00 90.50 90 GLN A N 1
ATOM 743 C CA . GLN A 1 90 ? -11.551 9.918 13.792 1.00 90.50 90 GLN A CA 1
ATOM 744 C C . GLN A 1 90 ? -11.424 9.458 12.330 1.00 90.50 90 GLN A C 1
ATOM 746 O O . GLN A 1 90 ? -11.806 8.333 11.995 1.00 90.50 90 GLN A O 1
ATOM 751 N N . ARG A 1 91 ? -10.814 10.288 11.471 1.00 92.38 91 ARG A N 1
ATOM 752 C CA . ARG A 1 91 ? -10.462 9.924 10.091 1.00 92.38 91 ARG A CA 1
ATOM 753 C C . ARG A 1 91 ? -9.491 8.748 10.052 1.00 92.38 91 ARG A C 1
ATOM 755 O O . ARG A 1 91 ? -9.716 7.831 9.273 1.00 92.38 91 ARG A O 1
ATOM 762 N N . GLY A 1 92 ? -8.465 8.734 10.901 1.00 94.50 92 GLY A N 1
ATOM 763 C CA . GLY A 1 92 ? -7.509 7.629 11.003 1.00 94.50 92 GLY A CA 1
ATOM 764 C C . GLY A 1 92 ? -8.165 6.295 11.374 1.00 94.50 92 GLY A C 1
ATOM 765 O O . GLY A 1 92 ? -7.909 5.282 10.723 1.00 94.50 92 GLY A O 1
ATOM 766 N N . VAL A 1 93 ? -9.071 6.288 12.360 1.00 93.75 93 VAL A N 1
ATOM 767 C CA . VAL A 1 93 ? -9.836 5.095 12.767 1.00 93.75 93 VAL A CA 1
ATOM 768 C C . VAL A 1 93 ? -10.721 4.605 11.622 1.00 93.75 93 VAL A C 1
ATOM 770 O O . VAL A 1 93 ? -10.735 3.409 11.319 1.00 93.75 93 VAL A O 1
ATOM 773 N N . PHE A 1 94 ? -11.436 5.521 10.961 1.00 92.62 94 PHE A N 1
ATOM 774 C CA . PHE A 1 94 ? -12.260 5.197 9.798 1.00 92.62 94 PHE A CA 1
ATOM 775 C C . PHE A 1 94 ? -11.421 4.592 8.668 1.00 92.62 94 PHE A C 1
ATOM 777 O O . PHE A 1 94 ? -11.704 3.477 8.226 1.00 92.62 94 PHE A O 1
ATOM 784 N N . SER A 1 95 ? -10.368 5.289 8.233 1.00 95.44 95 SER A N 1
ATOM 785 C CA . SER A 1 95 ? -9.492 4.856 7.143 1.00 95.44 95 SER A CA 1
ATOM 786 C C . SER A 1 95 ? -8.858 3.503 7.440 1.00 95.44 95 SER A C 1
ATOM 788 O O . SER A 1 95 ? -8.896 2.628 6.581 1.00 95.44 95 SER A O 1
ATOM 790 N N . SER A 1 96 ? -8.374 3.286 8.667 1.00 96.31 96 SER A N 1
ATOM 791 C CA . SER A 1 96 ? -7.760 2.023 9.095 1.00 96.31 96 SER A CA 1
ATOM 792 C C . SER A 1 96 ? -8.743 0.849 9.074 1.00 96.31 96 SER A C 1
ATOM 794 O O . SER A 1 96 ? -8.412 -0.238 8.603 1.00 96.31 96 SER A O 1
ATOM 796 N N . ALA A 1 97 ? -9.979 1.047 9.545 1.00 94.81 97 ALA A N 1
ATOM 797 C CA . ALA A 1 97 ? -11.003 0.001 9.512 1.00 94.81 97 ALA A CA 1
ATOM 798 C C . ALA A 1 97 ? -11.475 -0.311 8.078 1.00 94.81 97 ALA A C 1
ATOM 800 O O . ALA A 1 97 ? -11.726 -1.471 7.739 1.00 94.81 97 ALA A O 1
ATOM 801 N N . MET A 1 98 ? -11.594 0.712 7.226 1.00 94.69 98 MET A N 1
ATOM 802 C CA . MET A 1 98 ? -11.988 0.553 5.823 1.00 94.69 98 MET A CA 1
ATOM 803 C C . MET A 1 98 ? -10.900 -0.143 4.999 1.00 94.69 98 MET A C 1
ATOM 805 O O . MET A 1 98 ? -11.199 -1.097 4.276 1.00 94.69 98 MET A O 1
ATOM 809 N N . SER A 1 99 ? -9.643 0.288 5.129 1.00 97.12 99 SER A N 1
ATOM 810 C CA . SER A 1 99 ? -8.507 -0.292 4.406 1.00 97.12 99 SER A CA 1
ATOM 811 C C . SER A 1 99 ? -8.220 -1.728 4.845 1.00 97.12 99 SER A C 1
ATOM 813 O O . SER A 1 99 ? -7.977 -2.578 3.989 1.00 97.12 99 SER A O 1
ATOM 815 N N . ALA A 1 100 ? -8.376 -2.052 6.136 1.00 96.44 100 ALA A N 1
ATOM 816 C CA . ALA A 1 100 ? -8.297 -3.429 6.629 1.00 96.44 100 ALA A CA 1
ATOM 817 C C . ALA A 1 100 ? -9.296 -4.358 5.919 1.00 96.44 100 ALA A C 1
ATOM 819 O O . ALA A 1 100 ? -8.967 -5.492 5.570 1.00 96.44 100 ALA A O 1
ATOM 820 N N . MET A 1 101 ? -10.523 -3.887 5.683 1.00 94.06 101 MET A N 1
ATOM 821 C CA . MET A 1 101 ? -11.540 -4.673 4.988 1.00 94.06 101 MET A CA 1
ATOM 822 C C . MET A 1 101 ? -11.232 -4.825 3.495 1.00 94.06 101 MET A C 1
ATOM 824 O O . MET A 1 101 ? -11.341 -5.928 2.964 1.00 94.06 101 MET A O 1
ATOM 828 N N . ALA A 1 102 ? -10.812 -3.744 2.832 1.00 95.56 102 ALA A N 1
ATOM 829 C CA . ALA A 1 102 ? -10.404 -3.796 1.430 1.00 95.56 102 ALA A CA 1
ATOM 830 C C . ALA A 1 102 ? -9.251 -4.792 1.220 1.00 95.56 102 ALA A C 1
ATOM 832 O O . ALA A 1 102 ? -9.280 -5.592 0.287 1.00 95.56 102 ALA A O 1
ATOM 833 N N . LEU A 1 103 ? -8.278 -4.808 2.136 1.00 97.50 103 LEU A N 1
ATOM 834 C CA . LEU A 1 103 ? -7.178 -5.768 2.132 1.00 97.50 103 LEU A CA 1
ATOM 835 C C . LEU A 1 103 ? -7.674 -7.216 2.263 1.00 97.50 103 LEU A C 1
ATOM 837 O O . LEU A 1 103 ? -7.243 -8.090 1.507 1.00 97.50 103 LEU A O 1
ATOM 841 N N . VAL A 1 104 ? -8.617 -7.475 3.175 1.00 95.25 104 VAL A N 1
ATOM 842 C CA . VAL A 1 104 ? -9.255 -8.794 3.324 1.00 95.25 104 VAL A CA 1
ATOM 843 C C . VAL A 1 104 ? -9.967 -9.214 2.036 1.00 95.25 104 VAL A C 1
ATOM 845 O O . VAL A 1 104 ? -9.826 -10.360 1.607 1.00 95.25 104 VAL A O 1
ATOM 848 N N . ASP A 1 105 ? -10.712 -8.310 1.401 1.00 94.88 105 ASP A N 1
ATOM 849 C CA . ASP A 1 105 ? -11.454 -8.609 0.175 1.00 94.88 105 ASP A CA 1
ATOM 850 C C . ASP A 1 105 ? -10.523 -8.878 -1.013 1.00 94.88 105 ASP A C 1
ATOM 852 O O . ASP A 1 105 ? -10.734 -9.855 -1.736 1.00 94.88 105 ASP A O 1
ATOM 856 N N . HIS A 1 106 ? -9.446 -8.105 -1.178 1.00 96.12 106 HIS A N 1
ATOM 857 C CA . HIS A 1 106 ? -8.431 -8.378 -2.199 1.00 96.12 106 HIS A CA 1
ATOM 858 C C . HIS A 1 106 ? -7.712 -9.708 -1.962 1.00 96.12 106 HIS A C 1
ATOM 860 O O . HIS A 1 106 ? -7.542 -10.486 -2.900 1.00 96.12 106 HIS A O 1
ATOM 866 N N . SER A 1 107 ? -7.386 -10.025 -0.708 1.00 96.06 107 SER A N 1
ATOM 867 C CA . SER A 1 107 ? -6.753 -11.299 -0.344 1.00 96.06 107 SER A CA 1
ATOM 868 C C . SER A 1 107 ? -7.662 -12.495 -0.639 1.00 96.06 107 SER A C 1
ATOM 870 O O . SER A 1 107 ? -7.213 -13.498 -1.187 1.00 96.06 107 SER A O 1
ATOM 872 N N . ARG A 1 108 ? -8.961 -12.379 -0.331 1.00 94.56 108 ARG A N 1
ATOM 873 C CA . ARG A 1 108 ? -9.966 -13.408 -0.644 1.00 94.56 108 ARG A CA 1
ATOM 874 C C . ARG A 1 108 ? -10.214 -13.544 -2.140 1.00 94.56 108 ARG A C 1
ATOM 876 O O . ARG A 1 108 ? -10.405 -14.652 -2.630 1.00 94.56 108 ARG A O 1
ATOM 883 N N . LYS A 1 109 ? -10.265 -12.428 -2.872 1.00 95.81 109 LYS A N 1
ATOM 884 C CA . LYS A 1 109 ? -10.418 -12.444 -4.331 1.00 95.81 109 LYS A CA 1
ATOM 885 C C . LYS A 1 109 ? -9.251 -13.190 -4.972 1.00 95.81 109 LYS A C 1
ATOM 887 O O . LYS A 1 109 ? -9.481 -14.025 -5.842 1.00 95.81 109 LYS A O 1
ATOM 892 N N . PHE A 1 110 ? -8.034 -12.927 -4.501 1.00 96.06 110 PHE A N 1
ATOM 893 C CA . PHE A 1 110 ? -6.842 -13.626 -4.957 1.00 96.06 110 PHE A CA 1
ATOM 894 C C . PHE A 1 110 ? -6.921 -15.124 -4.659 1.00 96.06 110 PHE A C 1
ATOM 896 O O . PHE A 1 110 ? -6.800 -15.915 -5.585 1.00 96.06 110 PHE A O 1
ATOM 903 N N . SER A 1 111 ? -7.180 -15.531 -3.410 1.00 95.25 111 SER A N 1
ATOM 904 C CA . SER A 1 111 ? -7.170 -16.956 -3.035 1.00 95.25 111 SER A CA 1
ATOM 905 C C . SER A 1 111 ? -8.277 -17.783 -3.691 1.00 95.25 111 SER A C 1
ATOM 907 O O . SER A 1 111 ? -8.097 -18.973 -3.936 1.00 95.25 111 SER A O 1
ATOM 909 N N . LYS A 1 112 ? -9.412 -17.160 -4.034 1.00 95.31 112 LYS A N 1
ATOM 910 C CA . LYS A 1 112 ? -10.471 -17.798 -4.833 1.00 95.31 112 LYS A CA 1
ATOM 911 C C . LYS A 1 112 ? -10.059 -18.053 -6.279 1.00 95.31 112 LYS A C 1
ATOM 913 O O . LYS A 1 112 ? -10.553 -18.995 -6.889 1.00 95.31 112 LYS A O 1
ATOM 918 N N . LYS A 1 113 ? -9.222 -17.180 -6.838 1.00 95.94 113 LYS A N 1
ATOM 919 C CA . LYS A 1 113 ? -8.799 -17.235 -8.240 1.00 95.94 113 LYS A CA 1
ATOM 920 C C . LYS A 1 113 ? -7.539 -18.079 -8.424 1.00 95.94 113 LYS A C 1
ATOM 922 O O . LYS A 1 113 ? -7.435 -18.825 -9.389 1.00 95.94 113 LYS A O 1
ATOM 927 N N . HIS A 1 114 ? -6.613 -17.978 -7.478 1.00 95.50 114 HIS A N 1
ATOM 928 C CA . HIS A 1 114 ? -5.302 -18.610 -7.508 1.00 95.50 114 HIS A CA 1
ATOM 929 C C . HIS A 1 114 ? -5.158 -19.490 -6.273 1.00 95.50 114 HIS A C 1
ATOM 931 O O . HIS A 1 114 ? -5.155 -19.000 -5.146 1.00 95.50 114 HIS A O 1
ATOM 937 N N . THR A 1 115 ? -5.003 -20.798 -6.464 1.00 95.19 115 THR A N 1
ATOM 938 C CA . THR A 1 115 ? -4.822 -21.724 -5.341 1.00 95.19 115 THR A CA 1
ATOM 939 C C . THR A 1 115 ? -3.545 -21.375 -4.577 1.00 95.19 115 THR A C 1
ATOM 941 O O . THR A 1 115 ? -2.466 -21.362 -5.173 1.00 95.19 115 THR A O 1
ATOM 944 N N . ILE A 1 116 ? -3.629 -21.171 -3.266 1.00 95.19 116 ILE A N 1
ATOM 945 C CA . ILE A 1 116 ? -2.466 -20.943 -2.400 1.00 95.19 116 ILE A CA 1
ATOM 946 C C . ILE A 1 116 ? -2.311 -22.123 -1.439 1.00 95.19 116 ILE A C 1
ATOM 948 O O . ILE A 1 116 ? -3.278 -22.450 -0.749 1.00 95.19 116 ILE A O 1
ATOM 952 N N . PRO A 1 117 ? -1.137 -22.781 -1.391 1.00 93.44 117 PRO A N 1
ATOM 953 C CA . PRO A 1 117 ? -0.887 -23.843 -0.423 1.00 93.44 117 PRO A CA 1
ATOM 954 C C . PRO A 1 117 ? -1.114 -23.339 1.006 1.00 93.44 117 PRO A C 1
ATOM 956 O O . PRO A 1 117 ? -0.712 -22.228 1.332 1.00 93.44 117 PRO A O 1
ATOM 959 N N . ASP A 1 118 ? -1.752 -24.154 1.846 1.00 95.19 118 ASP A N 1
ATOM 960 C CA . ASP A 1 118 ? -1.941 -23.888 3.283 1.00 95.19 118 ASP A CA 1
ATOM 961 C C . ASP A 1 118 ? -2.771 -22.630 3.644 1.00 95.19 118 ASP A C 1
ATOM 963 O O . ASP A 1 118 ? -2.861 -22.247 4.809 1.00 95.19 118 ASP A O 1
ATOM 967 N N . TYR A 1 119 ? -3.436 -21.991 2.673 1.00 95.31 119 TYR A N 1
ATOM 968 C CA . TYR A 1 119 ? -4.153 -20.727 2.894 1.00 95.31 119 TYR A CA 1
ATOM 969 C C . TYR A 1 119 ? -5.214 -20.793 3.990 1.00 95.31 119 TYR A C 1
ATOM 971 O O . TYR A 1 119 ? -5.234 -19.941 4.879 1.00 95.31 119 TYR A O 1
ATOM 979 N N . ASP A 1 120 ? -6.071 -21.812 3.968 1.00 94.00 120 ASP A N 1
ATOM 980 C CA . ASP A 1 120 ? -7.158 -21.932 4.942 1.00 94.00 120 ASP A CA 1
ATOM 981 C C . ASP A 1 120 ? -6.637 -22.168 6.366 1.00 94.00 120 ASP A C 1
ATOM 983 O O . ASP A 1 120 ? -7.199 -21.636 7.330 1.00 94.00 120 ASP A O 1
ATOM 987 N N . ASN A 1 121 ? -5.518 -22.883 6.514 1.00 95.38 121 ASN A N 1
ATOM 988 C CA . ASN A 1 121 ? -4.868 -23.094 7.807 1.00 95.38 121 ASN A CA 1
ATOM 989 C C . ASN A 1 121 ? -4.265 -21.793 8.343 1.00 95.38 121 ASN A C 1
ATOM 991 O O . ASN A 1 121 ? -4.450 -21.468 9.517 1.00 95.38 121 ASN A O 1
ATOM 995 N N . GLN A 1 122 ? -3.613 -20.996 7.494 1.00 96.19 122 GLN A N 1
ATOM 996 C CA . GLN A 1 122 ? -3.073 -19.700 7.912 1.00 96.19 122 GLN A CA 1
ATOM 997 C C . GLN A 1 122 ? -4.185 -18.703 8.243 1.00 96.19 122 GLN A C 1
ATOM 999 O O . GLN A 1 122 ? -4.131 -18.037 9.275 1.00 96.19 122 GLN A O 1
ATOM 1004 N N . ILE A 1 123 ? -5.257 -18.646 7.451 1.00 94.88 123 ILE A N 1
ATOM 1005 C CA . ILE A 1 123 ? -6.439 -17.842 7.792 1.00 94.88 123 ILE A CA 1
ATOM 1006 C C . ILE A 1 123 ? -7.034 -18.284 9.136 1.00 94.88 123 ILE A C 1
ATOM 1008 O O . ILE A 1 123 ? -7.399 -17.437 9.959 1.00 94.88 123 ILE A O 1
ATOM 1012 N N . SER A 1 124 ? -7.096 -19.593 9.392 1.00 93.31 124 SER A N 1
ATOM 1013 C CA . SER A 1 124 ? -7.554 -20.149 10.669 1.00 93.31 124 SER A CA 1
ATOM 1014 C C . SER A 1 124 ? -6.670 -19.713 11.835 1.00 93.31 124 SER A C 1
ATOM 1016 O O . SER A 1 124 ? -7.190 -19.227 12.842 1.00 93.31 124 SER A O 1
ATOM 1018 N N . LYS A 1 125 ? -5.347 -19.816 11.666 1.00 93.44 125 LYS A N 1
ATOM 1019 C CA . LYS A 1 125 ? -4.327 -19.421 12.645 1.00 93.44 125 LYS A CA 1
ATOM 1020 C C . LYS A 1 125 ? -4.396 -17.932 12.990 1.00 93.44 125 LYS A C 1
ATOM 1022 O O . LYS A 1 125 ? -4.354 -17.576 14.164 1.00 93.44 125 LYS A O 1
ATOM 1027 N N . PHE A 1 126 ? -4.510 -17.062 11.987 1.00 92.62 126 PHE A N 1
ATOM 1028 C CA . PHE A 1 126 ? -4.419 -15.616 12.194 1.00 92.62 126 PHE A CA 1
ATOM 1029 C C . PHE A 1 126 ? -5.768 -14.950 12.511 1.00 92.62 126 PHE A C 1
ATOM 1031 O O . PHE A 1 126 ? -5.814 -14.039 13.343 1.00 92.62 126 PHE A O 1
ATOM 1038 N N . PHE A 1 127 ? -6.876 -15.386 11.893 1.00 93.69 127 PHE A N 1
ATOM 1039 C CA . PHE A 1 127 ? -8.084 -14.550 11.809 1.00 93.69 127 PHE A CA 1
ATOM 1040 C C . PHE A 1 127 ? -9.419 -15.214 12.178 1.00 93.69 127 PHE A C 1
ATOM 1042 O O . PHE A 1 127 ? -10.287 -14.515 12.708 1.00 93.69 127 PHE A O 1
ATOM 1049 N N . ILE A 1 128 ? -9.645 -16.513 11.922 1.00 89.12 128 ILE A N 1
ATOM 1050 C CA . ILE A 1 128 ? -11.004 -17.102 12.035 1.00 89.12 128 ILE A CA 1
ATOM 1051 C C . ILE A 1 128 ? -11.596 -16.948 13.439 1.00 89.12 128 ILE A C 1
ATOM 1053 O O . ILE A 1 128 ? -12.710 -16.421 13.568 1.00 89.12 128 ILE A O 1
ATOM 1057 N N . ASN A 1 129 ? -10.834 -17.356 14.456 1.00 88.38 129 ASN A N 1
ATOM 1058 C CA . ASN A 1 129 ? -11.225 -17.339 15.869 1.00 88.38 129 ASN A CA 1
ATOM 1059 C C . ASN A 1 129 ? -10.618 -16.155 16.639 1.00 88.38 129 ASN A C 1
ATOM 1061 O O . ASN A 1 129 ? -10.588 -16.147 17.867 1.00 88.38 129 ASN A O 1
ATOM 1065 N N . ASN A 1 130 ? -10.128 -15.143 15.922 1.00 92.88 130 ASN A N 1
ATOM 1066 C CA . ASN A 1 130 ? -9.451 -14.005 16.523 1.00 92.88 130 ASN A CA 1
ATOM 1067 C C . ASN A 1 130 ? -10.454 -12.890 16.868 1.00 92.88 130 ASN A C 1
ATOM 1069 O O . ASN A 1 130 ? -10.985 -12.217 15.983 1.00 92.88 130 ASN A O 1
ATOM 1073 N N . GLU A 1 131 ? -10.724 -12.699 18.160 1.00 94.94 131 GLU A N 1
ATOM 1074 C CA . GLU A 1 131 ? -11.684 -11.705 18.667 1.00 94.94 131 GLU A CA 1
ATOM 1075 C C . GLU A 1 131 ? -11.362 -10.271 18.209 1.00 94.94 131 GLU A C 1
ATOM 1077 O O . GLU A 1 131 ? -12.259 -9.549 17.774 1.00 94.94 131 GLU A O 1
ATOM 1082 N N . GLU A 1 132 ? -10.081 -9.894 18.214 1.00 94.62 132 GLU A N 1
ATOM 1083 C CA . GLU A 1 132 ? -9.584 -8.577 17.789 1.00 94.62 132 GLU A CA 1
ATOM 1084 C C . GLU A 1 132 ? -9.803 -8.342 16.287 1.00 94.62 132 GLU A C 1
ATOM 1086 O O . GLU A 1 132 ? -10.348 -7.313 15.892 1.00 94.62 132 GLU A O 1
ATOM 1091 N N . HIS A 1 133 ? -9.481 -9.327 15.438 1.00 94.56 133 HIS A N 1
ATOM 1092 C CA . HIS A 1 133 ? -9.778 -9.242 14.003 1.00 94.56 133 HIS A CA 1
ATOM 1093 C C . HIS A 1 133 ? -11.281 -9.072 13.754 1.00 94.56 133 HIS A C 1
ATOM 1095 O O . HIS A 1 133 ? -11.705 -8.243 12.945 1.00 94.56 133 HIS A O 1
ATOM 1101 N N . ARG A 1 134 ? -12.118 -9.843 14.460 1.00 94.44 134 ARG A N 1
ATOM 1102 C CA . ARG A 1 134 ? -13.579 -9.746 14.325 1.00 94.44 134 ARG A CA 1
ATOM 1103 C C . ARG A 1 134 ? -14.107 -8.408 14.817 1.00 94.44 134 ARG A C 1
ATOM 1105 O O . ARG A 1 134 ? -15.075 -7.912 14.231 1.00 94.44 134 ARG A O 1
ATOM 1112 N N . PHE A 1 135 ? -13.483 -7.834 15.842 1.00 95.56 135 PHE A N 1
ATOM 1113 C CA . PHE A 1 135 ? -13.754 -6.480 16.294 1.00 95.56 135 PHE A CA 1
ATOM 1114 C C . PHE A 1 135 ? -13.422 -5.456 15.205 1.00 95.56 135 PHE A C 1
ATOM 1116 O O . PHE A 1 135 ? -14.351 -4.793 14.756 1.00 95.56 135 PHE A O 1
ATOM 1123 N N . ILE A 1 136 ? -12.185 -5.397 14.691 1.00 94.75 136 ILE A N 1
ATOM 1124 C CA . ILE A 1 136 ? -11.786 -4.458 13.619 1.00 94.75 136 ILE A CA 1
ATOM 1125 C C . ILE A 1 136 ? -12.684 -4.595 12.383 1.00 94.75 136 ILE A C 1
ATOM 1127 O O . ILE A 1 136 ? -13.193 -3.611 11.849 1.00 94.75 136 ILE A O 1
ATOM 1131 N N . HIS A 1 137 ? -12.976 -5.827 11.966 1.00 91.00 137 HIS A N 1
ATOM 1132 C CA . HIS A 1 137 ? -13.868 -6.081 10.837 1.00 91.00 137 HIS A CA 1
ATOM 1133 C C . HIS A 1 137 ? -15.303 -5.581 11.095 1.00 91.00 137 HIS A C 1
ATOM 1135 O O . HIS A 1 137 ? -15.986 -5.124 10.176 1.00 91.00 137 HIS A O 1
ATOM 1141 N N . SER A 1 138 ? -15.809 -5.701 12.324 1.00 91.19 138 SER A N 1
ATOM 1142 C CA . SER A 1 138 ? -17.159 -5.236 12.681 1.00 91.19 138 SER A CA 1
ATOM 1143 C C . SER A 1 138 ? -17.196 -3.732 12.974 1.00 91.19 138 SER A C 1
ATOM 1145 O O . SER A 1 138 ? -18.242 -3.105 12.800 1.00 91.19 138 SER A O 1
ATOM 1147 N N . LEU A 1 139 ? -16.055 -3.150 13.356 1.00 91.56 139 LEU A N 1
ATOM 1148 C CA . LEU A 1 139 ? -15.879 -1.734 13.657 1.00 91.56 139 LEU A CA 1
ATOM 1149 C C . LEU A 1 139 ? -16.202 -0.871 12.437 1.00 91.56 139 LEU A C 1
ATOM 1151 O O . LEU A 1 139 ? -16.878 0.140 12.578 1.00 91.56 139 LEU A O 1
ATOM 1155 N N . ARG A 1 140 ? -15.856 -1.325 11.227 1.00 87.19 140 ARG A N 1
ATOM 1156 C CA . ARG A 1 140 ? -16.293 -0.702 9.967 1.00 87.19 140 ARG A CA 1
ATOM 1157 C C . ARG A 1 140 ? -17.807 -0.465 9.927 1.00 87.19 140 ARG A C 1
ATOM 1159 O O . ARG A 1 140 ? -18.272 0.634 9.635 1.00 87.19 140 ARG A O 1
ATOM 1166 N N . THR A 1 141 ? -18.583 -1.510 10.210 1.00 85.31 141 THR A N 1
ATOM 1167 C CA . THR A 1 141 ? -20.050 -1.447 10.190 1.00 85.31 141 THR A CA 1
ATOM 1168 C C . THR A 1 141 ? -20.568 -0.534 11.300 1.00 85.31 141 THR A C 1
ATOM 1170 O O . THR A 1 141 ? -21.512 0.213 11.093 1.00 85.31 141 THR A O 1
ATOM 1173 N N . TYR A 1 142 ? -19.942 -0.558 12.476 1.00 88.00 142 TYR A N 1
ATOM 1174 C CA . TYR A 1 142 ? -20.295 0.359 13.556 1.00 88.00 142 TYR A CA 1
ATOM 1175 C C . TYR A 1 142 ? -20.063 1.830 13.163 1.00 88.00 142 TYR A C 1
ATOM 1177 O O . TYR A 1 142 ? -20.981 2.641 13.268 1.00 88.00 142 TYR A O 1
ATOM 1185 N N . ILE A 1 143 ? -18.880 2.161 12.636 1.00 85.94 143 ILE A N 1
ATOM 1186 C CA . ILE A 1 143 ? -18.521 3.537 12.269 1.00 85.94 143 ILE A CA 1
ATOM 1187 C C . ILE A 1 143 ? -19.412 4.069 11.135 1.00 85.94 143 ILE A C 1
ATOM 1189 O O . ILE A 1 143 ? -19.825 5.223 11.170 1.00 85.94 143 ILE A O 1
ATOM 1193 N N . THR A 1 144 ? -19.738 3.232 10.146 1.00 76.19 144 THR A N 1
ATOM 1194 C CA . THR A 1 144 ? -20.564 3.631 8.988 1.00 76.19 144 THR A CA 1
ATOM 119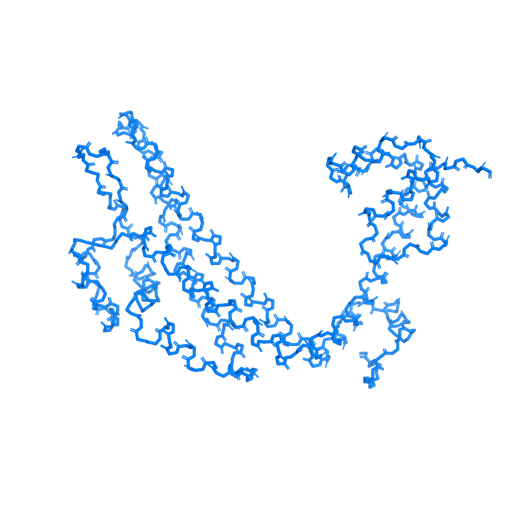5 C C . THR A 1 144 ? -22.049 3.816 9.308 1.00 76.19 144 THR A C 1
ATOM 1197 O O . THR A 1 144 ? -22.724 4.540 8.584 1.00 76.19 144 THR A O 1
ATOM 1200 N N . HIS A 1 145 ? -22.573 3.183 10.363 1.00 66.75 145 HIS A N 1
ATOM 1201 C CA . HIS A 1 145 ? -24.009 3.200 10.676 1.00 66.75 145 HIS A CA 1
ATOM 1202 C C . HIS A 1 145 ? -24.392 3.950 11.954 1.00 66.75 145 HIS A C 1
ATOM 1204 O O . HIS A 1 145 ? -25.579 4.196 12.154 1.00 66.75 145 HIS A O 1
ATOM 1210 N N . VAL A 1 146 ? -23.441 4.257 12.840 1.00 68.12 146 VAL A N 1
ATOM 1211 C CA . VAL A 1 146 ? -23.744 4.847 14.153 1.00 68.12 146 VAL A CA 1
ATOM 1212 C C . VAL A 1 146 ? -23.119 6.229 14.279 1.00 68.12 146 VAL A C 1
ATOM 1214 O O . VAL A 1 146 ? -23.828 7.226 14.241 1.00 68.12 146 VAL A O 1
ATOM 1217 N N . ARG A 1 147 ? -21.798 6.296 14.429 1.00 65.25 147 ARG A N 1
ATOM 1218 C CA . ARG A 1 147 ? -21.021 7.538 14.463 1.00 65.25 147 ARG A CA 1
ATOM 1219 C C . ARG A 1 147 ? -19.547 7.203 14.319 1.00 65.25 147 ARG A C 1
ATOM 1221 O O . ARG A 1 147 ? -19.103 6.160 14.812 1.00 65.25 147 ARG A O 1
ATOM 1228 N N . VAL A 1 148 ? -18.778 8.101 13.708 1.00 63.09 148 VAL A N 1
ATOM 1229 C CA . VAL A 1 148 ? -17.336 8.120 13.957 1.00 63.09 148 VAL A CA 1
ATOM 1230 C C . VAL A 1 148 ? -17.189 8.475 15.431 1.00 63.09 148 VAL A C 1
ATOM 1232 O O . VAL A 1 148 ? -17.757 9.459 15.890 1.00 63.09 148 VAL A O 1
ATOM 1235 N N . THR A 1 149 ? -16.600 7.566 16.196 1.00 60.53 149 THR A N 1
ATOM 1236 C CA . THR A 1 149 ? -16.622 7.542 17.664 1.00 60.53 149 THR A CA 1
ATOM 1237 C C . THR A 1 149 ? -16.352 8.922 18.263 1.00 60.53 149 THR A C 1
ATOM 1239 O O . THR A 1 149 ? -15.377 9.565 17.868 1.00 60.53 149 THR A O 1
ATOM 1242 N N . GLU A 1 150 ? -17.189 9.365 19.209 1.00 64.62 150 GLU A N 1
ATOM 1243 C CA . GLU A 1 150 ? -16.872 10.543 20.026 1.00 64.62 150 GLU A CA 1
ATOM 1244 C C . GLU A 1 150 ? -15.487 10.361 20.644 1.00 64.62 150 GLU A C 1
ATOM 1246 O O . GLU A 1 150 ? -15.111 9.251 21.039 1.00 64.62 150 GLU A O 1
ATOM 1251 N N . ALA A 1 151 ? -14.702 11.436 20.637 1.00 63.38 151 ALA A N 1
ATOM 1252 C CA . ALA A 1 151 ? -13.341 11.395 21.120 1.00 63.38 151 ALA A CA 1
ATOM 1253 C C . ALA A 1 151 ? -13.340 11.238 22.644 1.00 63.38 151 ALA A C 1
ATOM 1255 O O . ALA A 1 151 ? -13.519 12.205 23.377 1.00 63.38 151 ALA A O 1
ATOM 1256 N N . ASN A 1 152 ? -13.148 10.008 23.122 1.00 80.12 152 ASN A N 1
ATOM 1257 C CA . ASN A 1 152 ? -13.088 9.723 24.550 1.00 80.12 152 ASN A CA 1
ATOM 1258 C C . ASN A 1 152 ? -11.625 9.625 24.974 1.00 80.12 152 ASN A C 1
ATOM 1260 O O . ASN A 1 152 ? -10.984 8.576 24.862 1.00 80.12 152 ASN A O 1
ATOM 1264 N N . TRP A 1 153 ? -11.093 10.750 25.438 1.00 86.69 153 TRP A N 1
ATOM 1265 C CA . TRP A 1 153 ? -9.757 10.823 26.008 1.00 86.69 153 TRP A CA 1
ATOM 1266 C C . TRP A 1 153 ? -9.782 10.461 27.483 1.00 86.69 153 TRP A C 1
ATOM 1268 O O . TRP A 1 153 ? -10.491 11.080 28.272 1.00 86.69 153 TRP A O 1
ATOM 1278 N N . GLN A 1 154 ? -8.948 9.502 27.867 1.00 86.88 154 GLN A N 1
ATOM 1279 C CA . GLN A 1 154 ? -8.634 9.249 29.264 1.00 86.88 154 GLN A CA 1
ATOM 1280 C C . GLN A 1 154 ? -7.262 9.841 29.557 1.00 86.88 154 GLN A C 1
ATOM 1282 O O . GLN A 1 154 ? -6.259 9.423 28.975 1.00 86.88 154 GLN A O 1
ATOM 1287 N N . ILE A 1 155 ? -7.236 10.840 30.437 1.00 87.50 155 ILE A N 1
ATOM 1288 C CA . ILE A 1 155 ? -6.011 11.483 30.905 1.00 87.50 155 ILE A CA 1
ATOM 1289 C C . ILE A 1 155 ? -5.883 11.184 32.389 1.00 87.50 155 ILE A C 1
ATOM 1291 O O . ILE A 1 155 ? -6.742 11.576 33.176 1.00 87.50 155 ILE A O 1
ATOM 1295 N N . SER A 1 156 ? -4.825 10.479 32.769 1.00 86.38 156 SER A N 1
ATOM 1296 C CA . SER A 1 156 ? -4.516 10.185 34.164 1.00 86.38 156 SER A CA 1
ATOM 1297 C C . SER A 1 156 ? -3.121 10.677 34.528 1.00 86.38 156 SER A C 1
ATOM 1299 O O . SER A 1 156 ? -2.205 10.735 33.704 1.00 86.38 156 SER A O 1
ATOM 1301 N N . HIS A 1 157 ? -2.975 11.065 35.791 1.00 86.38 157 HIS A N 1
ATOM 1302 C CA . HIS A 1 157 ? -1.714 11.492 36.377 1.00 86.38 157 HIS A CA 1
ATOM 1303 C C . HIS A 1 157 ? -1.320 10.469 37.438 1.00 86.38 157 HIS A C 1
ATOM 1305 O O . HIS A 1 157 ? -2.095 10.184 38.350 1.00 86.38 157 HIS A O 1
ATOM 1311 N N . SER A 1 158 ? -0.127 9.902 37.305 1.00 81.50 158 SER A N 1
ATOM 1312 C CA . SER A 1 158 ? 0.438 8.938 38.249 1.00 81.50 158 SER A CA 1
ATOM 1313 C C . SER A 1 158 ? 1.856 9.352 38.648 1.00 81.50 158 SER A C 1
ATOM 1315 O O . SER A 1 158 ? 2.426 10.279 38.067 1.00 81.50 158 SER A O 1
ATOM 1317 N N . LYS A 1 159 ? 2.454 8.643 39.615 1.00 77.25 159 LYS A N 1
ATOM 1318 C CA . LYS A 1 159 ? 3.874 8.822 39.974 1.00 77.25 159 LYS A CA 1
ATOM 1319 C C . LYS A 1 159 ? 4.821 8.528 38.800 1.00 77.25 159 LYS A C 1
ATOM 1321 O O . LYS A 1 159 ? 5.923 9.058 38.775 1.00 77.25 159 LYS A O 1
ATOM 1326 N N . GLU A 1 160 ? 4.377 7.724 37.836 1.00 76.19 160 GLU A N 1
ATOM 1327 C CA . GLU A 1 160 ? 5.116 7.342 36.624 1.00 76.19 160 GLU A CA 1
ATOM 1328 C C . GLU A 1 160 ? 4.950 8.362 35.484 1.00 76.19 160 GLU A C 1
ATOM 1330 O O . GLU A 1 160 ? 5.592 8.247 34.442 1.00 76.19 160 GLU A O 1
ATOM 1335 N N . GLY A 1 161 ? 4.109 9.382 35.681 1.00 83.50 161 GLY A N 1
ATOM 1336 C CA . GLY A 1 161 ? 3.884 10.462 34.732 1.00 83.50 161 GLY A CA 1
ATOM 1337 C C . GLY A 1 161 ? 2.435 10.571 34.262 1.00 83.50 161 GLY A C 1
ATOM 1338 O O . GLY A 1 161 ? 1.497 10.031 34.858 1.00 83.50 161 GLY A O 1
ATOM 1339 N N . ARG A 1 162 ? 2.261 11.342 33.187 1.00 88.81 162 ARG A N 1
ATOM 1340 C CA . ARG A 1 162 ? 0.975 11.627 32.547 1.00 88.81 162 ARG A CA 1
ATOM 1341 C C . ARG A 1 162 ? 0.686 10.578 31.476 1.00 88.81 162 ARG A C 1
ATOM 1343 O O . ARG A 1 162 ? 1.432 10.472 30.506 1.00 88.81 162 ARG A O 1
ATOM 1350 N N . LEU A 1 163 ? -0.424 9.862 31.618 1.00 89.44 163 LEU A N 1
ATOM 1351 C CA . LEU A 1 163 ? -0.918 8.909 30.630 1.00 89.44 163 LEU A CA 1
ATOM 1352 C C . LEU A 1 163 ? -2.112 9.517 29.893 1.00 89.44 163 LEU A C 1
ATOM 1354 O O . LEU A 1 163 ? -3.037 10.034 30.513 1.00 89.44 163 LEU A O 1
ATOM 1358 N N . VAL A 1 164 ? -2.086 9.455 28.563 1.00 92.12 164 VAL A N 1
ATOM 1359 C CA . VAL A 1 164 ? -3.159 9.943 27.689 1.00 92.12 164 VAL A CA 1
ATOM 1360 C C . VAL A 1 164 ? -3.519 8.827 26.729 1.00 92.12 164 VAL A C 1
ATOM 1362 O O . VAL A 1 164 ? -2.654 8.349 25.998 1.00 92.12 164 VAL A O 1
ATOM 1365 N N . GLN A 1 165 ? -4.776 8.405 26.717 1.00 92.31 165 GLN A N 1
ATOM 1366 C CA . GLN A 1 165 ? -5.245 7.306 25.880 1.00 92.31 165 GLN A CA 1
ATOM 1367 C C . GLN A 1 165 ? -6.518 7.702 25.143 1.00 92.31 165 GLN A C 1
ATOM 1369 O O . GLN A 1 165 ? -7.407 8.334 25.711 1.00 92.31 165 GLN A O 1
ATOM 1374 N N . PHE A 1 166 ? -6.603 7.299 23.876 1.00 91.38 166 PHE A N 1
ATOM 1375 C CA . PHE A 1 166 ? -7.821 7.410 23.085 1.00 91.38 166 PHE A CA 1
ATOM 1376 C C . PHE A 1 166 ? -8.605 6.102 23.188 1.00 91.38 166 PHE A C 1
ATOM 1378 O O . PHE A 1 166 ? -8.132 5.052 22.730 1.00 91.38 166 PHE A O 1
ATOM 1385 N N . LEU A 1 167 ? -9.779 6.157 23.814 1.00 91.06 167 LEU A N 1
ATOM 1386 C CA . LEU A 1 167 ? -10.610 4.988 24.069 1.00 91.06 167 LEU A CA 1
ATOM 1387 C C . LEU A 1 167 ? -11.869 4.996 23.213 1.00 91.06 167 LEU A C 1
ATOM 1389 O O . LEU A 1 167 ? -12.502 6.019 22.971 1.00 91.06 167 LEU A O 1
ATOM 1393 N N . LEU A 1 168 ? -12.303 3.800 22.838 1.00 91.06 168 LEU A N 1
ATOM 1394 C CA . LEU A 1 168 ? -13.685 3.560 22.459 1.00 91.06 168 LEU A CA 1
ATOM 1395 C C . LEU A 1 168 ? -14.416 3.032 23.687 1.00 91.06 168 LEU A C 1
ATOM 1397 O O . LEU A 1 168 ? -14.125 1.924 24.143 1.00 91.06 168 LEU A O 1
ATOM 1401 N N . SER A 1 169 ? -15.340 3.831 24.225 1.00 89.31 169 SER A N 1
ATOM 1402 C CA . SER A 1 169 ? -16.110 3.477 25.420 1.00 89.31 169 SER A CA 1
ATOM 1403 C C . SER A 1 169 ? -16.824 2.142 25.224 1.00 89.31 169 SER A C 1
ATOM 1405 O O . SER A 1 169 ? -17.546 1.939 24.242 1.00 89.31 169 SER A O 1
ATOM 1407 N N . LYS A 1 170 ? -16.646 1.228 26.181 1.00 91.25 170 LYS A N 1
ATOM 1408 C CA . LYS A 1 170 ? -17.341 -0.062 26.186 1.00 91.25 170 LYS A CA 1
ATOM 1409 C C . LYS A 1 170 ? -18.853 0.122 26.206 1.00 91.25 170 LYS A C 1
ATOM 1411 O O . LYS A 1 170 ? -19.562 -0.601 25.508 1.00 91.25 170 LYS A O 1
ATOM 1416 N N . GLU A 1 171 ? -19.338 1.079 26.991 1.00 89.44 171 GLU A N 1
ATOM 1417 C CA . GLU A 1 171 ? -20.763 1.381 27.101 1.00 89.44 171 GLU A CA 1
ATOM 1418 C C . GLU A 1 171 ? -21.336 1.772 25.734 1.00 89.44 171 GLU A C 1
ATOM 1420 O O . GLU A 1 171 ? -22.314 1.180 25.276 1.00 89.44 171 GLU A O 1
ATOM 1425 N N . ASP A 1 172 ? -20.672 2.695 25.036 1.00 87.12 172 ASP A N 1
ATOM 1426 C CA . ASP A 1 172 ? -21.105 3.160 23.718 1.00 87.12 172 ASP A CA 1
ATOM 1427 C C . ASP A 1 172 ? -21.041 2.072 22.657 1.00 87.12 172 ASP A C 1
ATOM 1429 O O . ASP A 1 172 ? -21.976 1.903 21.871 1.00 87.12 172 ASP A O 1
ATOM 1433 N N . LEU A 1 173 ? -19.965 1.285 22.658 1.00 90.38 173 LEU A N 1
ATOM 1434 C CA . LEU A 1 173 ? -19.841 0.148 21.760 1.00 90.38 173 LEU A CA 1
ATOM 1435 C C . LEU A 1 173 ? -20.991 -0.841 21.992 1.00 90.38 173 LEU A C 1
ATOM 1437 O O . LEU A 1 173 ? -21.612 -1.293 21.032 1.00 90.38 173 LEU A O 1
ATOM 1441 N N . LEU A 1 174 ? -21.341 -1.151 23.243 1.00 90.50 174 LEU A N 1
ATOM 1442 C CA . LEU A 1 174 ? -22.402 -2.110 23.562 1.00 90.50 174 LEU A CA 1
ATOM 1443 C C . LEU A 1 174 ? -23.825 -1.606 23.259 1.00 90.50 174 LEU A C 1
ATOM 1445 O O . LEU A 1 174 ? -24.720 -2.445 23.116 1.00 90.50 174 LEU A O 1
ATOM 1449 N N . LYS A 1 175 ? -24.042 -0.292 23.075 1.00 89.06 175 LYS A N 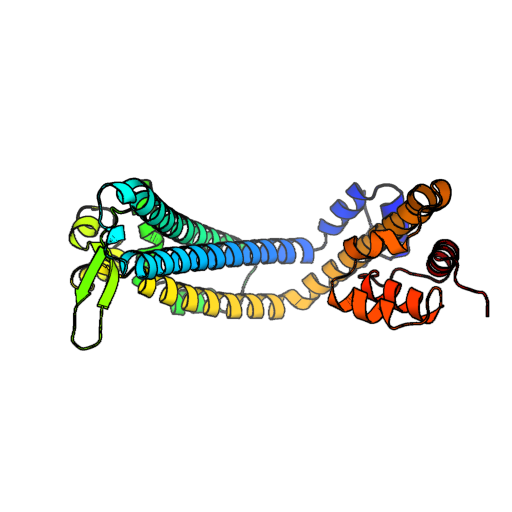1
ATOM 1450 C CA . LYS A 1 175 ? -25.323 0.257 22.577 1.00 89.06 175 LYS A CA 1
ATOM 1451 C C . LYS A 1 175 ? -25.646 -0.249 21.165 1.00 89.06 175 LYS A C 1
ATOM 1453 O O . LYS A 1 175 ? -26.815 -0.444 20.821 1.00 89.06 175 LYS A O 1
ATOM 1458 N N . TYR A 1 176 ? -24.631 -0.539 20.348 1.00 89.38 176 TYR A N 1
ATOM 1459 C CA . TYR A 1 176 ? -24.831 -1.104 19.016 1.00 89.38 176 TYR A CA 1
ATOM 1460 C C . TYR A 1 176 ? -25.123 -2.610 19.071 1.00 89.38 176 TYR A C 1
ATOM 1462 O O . TYR A 1 176 ? -24.271 -3.434 19.386 1.00 89.38 176 TYR A O 1
ATOM 1470 N N . LYS A 1 177 ? -26.345 -3.015 18.715 1.00 87.19 177 LYS A N 1
ATOM 1471 C CA . LYS A 1 177 ? -26.795 -4.412 18.882 1.00 87.19 177 LYS A CA 1
ATOM 1472 C C . LYS A 1 177 ? -26.264 -5.394 17.828 1.00 87.19 177 LYS A C 1
ATOM 1474 O O . LYS A 1 177 ? -26.345 -6.599 18.046 1.00 87.19 177 LYS A O 1
ATOM 1479 N N . LYS A 1 178 ? -25.722 -4.914 16.701 1.00 90.12 178 LYS A N 1
ATOM 1480 C CA . LYS A 1 178 ? -25.347 -5.753 15.542 1.00 90.12 178 LYS A CA 1
ATOM 1481 C C . LYS A 1 178 ? -23.876 -6.208 15.540 1.00 90.12 178 LYS A C 1
ATOM 1483 O O . LYS A 1 178 ? -23.354 -6.594 14.493 1.00 90.12 178 LYS A O 1
ATOM 1488 N N . TRP A 1 179 ? -23.186 -6.180 16.682 1.00 93.06 179 TRP A N 1
ATOM 1489 C CA . TRP A 1 179 ? -21.866 -6.814 16.797 1.00 93.06 179 TRP A CA 1
ATOM 1490 C C . TRP A 1 179 ? -21.961 -8.330 16.609 1.00 93.06 179 TRP A C 1
ATOM 1492 O O . TRP A 1 179 ? -22.826 -8.988 17.188 1.00 93.06 179 TRP A O 1
ATOM 1502 N N . LYS A 1 180 ? -21.017 -8.902 15.856 1.00 92.44 180 LYS A N 1
ATOM 1503 C CA . LYS A 1 180 ? -20.840 -10.360 15.778 1.00 92.44 180 LYS A CA 1
ATOM 1504 C C . LYS A 1 180 ? -20.377 -10.916 17.129 1.00 92.44 180 LYS A C 1
ATOM 1506 O O . LYS A 1 180 ? -19.737 -10.203 17.897 1.00 92.44 180 LYS A O 1
ATOM 1511 N N . SER A 1 181 ? -20.645 -12.196 17.398 1.00 94.44 181 SER A N 1
ATOM 1512 C CA . SER A 1 181 ? -20.379 -12.846 18.695 1.00 94.44 181 SER A CA 1
ATOM 1513 C C . SER A 1 181 ? -18.950 -12.631 19.212 1.00 94.44 181 SER A C 1
ATOM 1515 O O . SER A 1 181 ? -18.777 -12.143 20.325 1.00 94.44 181 SER A O 1
ATOM 1517 N N . LEU A 1 182 ? -17.933 -12.907 18.389 1.00 95.81 182 LEU A N 1
ATOM 1518 C CA . LEU A 1 182 ? -16.521 -12.726 18.753 1.00 95.81 182 LEU A CA 1
ATOM 1519 C C . LEU A 1 182 ? -16.136 -11.253 18.961 1.00 95.81 182 LEU A C 1
ATOM 1521 O O . LEU A 1 182 ? -15.404 -10.943 19.893 1.00 95.81 182 LEU A O 1
ATOM 1525 N N . ALA A 1 183 ? -16.674 -10.334 18.154 1.00 95.69 183 ALA A N 1
ATOM 1526 C CA . ALA A 1 183 ? -16.453 -8.899 18.348 1.00 95.69 183 ALA A CA 1
ATOM 1527 C C . ALA A 1 183 ? -17.092 -8.409 19.658 1.00 95.69 183 ALA A C 1
ATOM 1529 O O . ALA A 1 183 ? -16.494 -7.650 20.410 1.00 95.69 183 ALA A O 1
ATOM 1530 N N . LYS A 1 184 ? -18.300 -8.889 19.972 1.00 95.56 184 LYS A N 1
ATOM 1531 C CA . LYS A 1 184 ? -18.988 -8.582 21.231 1.00 95.56 184 LYS A CA 1
ATOM 1532 C C . LYS A 1 184 ? -18.240 -9.157 22.435 1.00 95.56 184 LYS A C 1
ATOM 1534 O O . LYS A 1 184 ? -18.216 -8.521 23.484 1.00 95.56 184 LYS A O 1
ATOM 1539 N N . LYS A 1 185 ? -17.635 -10.341 22.290 1.00 96.12 185 LYS A N 1
ATOM 1540 C CA . LYS A 1 185 ? -16.774 -10.958 23.307 1.00 96.12 185 LYS A CA 1
ATOM 1541 C C . LYS A 1 185 ? -15.533 -10.098 23.566 1.00 96.12 185 LYS A C 1
ATOM 1543 O O . LYS A 1 185 ? -15.305 -9.742 24.716 1.00 96.12 185 LYS A O 1
ATOM 1548 N N . PHE A 1 186 ? -14.871 -9.627 22.507 1.00 96.56 186 PHE A N 1
ATOM 1549 C CA . PHE A 1 186 ? -13.759 -8.675 22.600 1.00 96.56 186 PHE A CA 1
ATOM 1550 C C . PHE A 1 186 ? -14.122 -7.416 23.408 1.00 96.56 186 PHE A C 1
ATOM 1552 O O . PHE A 1 186 ? -13.445 -7.074 24.372 1.00 96.56 186 PHE A O 1
ATOM 1559 N N . ILE A 1 187 ? -15.246 -6.772 23.068 1.00 95.31 187 ILE A N 1
ATOM 1560 C CA . ILE A 1 187 ? -15.740 -5.559 23.750 1.00 95.31 187 ILE A CA 1
ATOM 1561 C C . ILE A 1 187 ? -16.104 -5.841 25.217 1.00 95.31 187 ILE A C 1
ATOM 1563 O O . ILE A 1 187 ? -15.958 -4.992 26.091 1.00 95.31 187 ILE A O 1
ATOM 1567 N N . ARG A 1 188 ? -16.606 -7.040 25.530 1.00 95.19 188 ARG A N 1
ATOM 1568 C CA . ARG A 1 188 ? -16.940 -7.413 26.912 1.00 95.19 188 ARG A CA 1
ATOM 1569 C C . ARG A 1 188 ? -15.704 -7.668 27.767 1.00 95.19 188 ARG A C 1
ATOM 1571 O O . ARG A 1 188 ? -15.764 -7.373 28.959 1.00 95.19 188 ARG A O 1
ATOM 1578 N N . HIS A 1 189 ? -14.637 -8.191 27.166 1.00 94.75 189 HIS A N 1
ATOM 1579 C CA . HIS A 1 189 ? -13.361 -8.453 27.828 1.00 94.75 189 HIS A CA 1
ATOM 1580 C C . HIS A 1 189 ? -12.549 -7.187 28.118 1.00 94.75 189 HIS A C 1
ATOM 1582 O O . HIS A 1 189 ? -11.738 -7.205 29.038 1.00 94.75 189 HIS A O 1
ATOM 1588 N N . SER A 1 190 ? -12.758 -6.091 27.382 1.00 90.81 190 SER A N 1
ATOM 1589 C CA . SER A 1 190 ? -12.174 -4.806 27.777 1.00 90.81 190 SER A CA 1
ATOM 1590 C C . SER A 1 190 ? -12.798 -4.316 29.086 1.00 90.81 190 SER A C 1
ATOM 1592 O O . SER A 1 190 ? -14.002 -4.510 29.285 1.00 90.81 190 SER A O 1
ATOM 1594 N N . SER A 1 191 ? -12.008 -3.682 29.957 1.00 87.94 191 SER A N 1
ATOM 1595 C CA . SER A 1 191 ? -12.475 -3.101 31.223 1.00 87.94 191 SER A CA 1
ATOM 1596 C C . SER A 1 191 ? -13.478 -1.970 30.964 1.00 87.94 191 SER A C 1
ATOM 1598 O O . SER A 1 191 ? -14.683 -2.227 30.897 1.00 87.94 191 SER A O 1
ATOM 1600 N N . ASP A 1 192 ? -12.971 -0.763 30.721 1.00 85.94 192 ASP A N 1
ATOM 1601 C CA . ASP A 1 192 ? -13.755 0.468 30.556 1.00 85.94 192 ASP A CA 1
ATOM 1602 C C . ASP A 1 192 ? -13.920 0.851 29.078 1.00 85.94 192 ASP A C 1
ATOM 1604 O O . ASP A 1 192 ? -14.870 1.524 28.671 1.00 85.94 192 ASP A O 1
ATOM 1608 N N . GLY A 1 193 ? -13.026 0.353 28.227 1.00 90.94 193 GLY A N 1
ATOM 1609 C CA . GLY A 1 193 ? -13.064 0.603 26.799 1.00 90.94 193 GLY A CA 1
ATOM 1610 C C . GLY A 1 193 ? -11.883 -0.004 26.068 1.00 90.94 193 GLY A C 1
ATOM 1611 O O . GLY A 1 193 ? -11.015 -0.659 26.646 1.00 90.94 193 GLY A O 1
ATOM 1612 N N . ILE A 1 194 ? -11.869 0.212 24.762 1.00 93.44 194 ILE A N 1
ATOM 1613 C CA . ILE A 1 194 ? -10.832 -0.296 23.874 1.00 93.44 194 ILE A CA 1
ATOM 1614 C C . ILE A 1 194 ? -9.844 0.828 23.586 1.00 93.44 194 ILE A C 1
ATOM 1616 O O . ILE A 1 194 ? -10.218 1.829 22.977 1.00 93.44 194 ILE A O 1
ATOM 1620 N N . ILE A 1 195 ? -8.586 0.642 23.985 1.00 93.94 195 ILE A N 1
ATOM 1621 C CA . ILE A 1 195 ? -7.490 1.550 23.635 1.00 93.94 195 ILE A CA 1
ATOM 1622 C C . ILE A 1 195 ? -7.186 1.369 22.146 1.00 93.94 195 ILE A C 1
ATOM 1624 O O . ILE A 1 195 ? -6.731 0.307 21.717 1.00 93.94 195 ILE A O 1
ATOM 1628 N N . VAL A 1 196 ? -7.461 2.405 21.357 1.00 94.06 196 VAL A N 1
ATOM 1629 C CA . VAL A 1 196 ? -7.401 2.344 19.889 1.00 94.06 196 VAL A CA 1
ATOM 1630 C C . VAL A 1 196 ? -5.992 2.056 19.390 1.00 94.06 196 VAL A C 1
ATOM 1632 O O . VAL A 1 196 ? -5.814 1.151 18.582 1.00 94.06 196 VAL A O 1
ATOM 1635 N N . GLU A 1 197 ? -5.005 2.786 19.905 1.00 95.12 197 GLU A N 1
ATOM 1636 C CA . GLU A 1 197 ? -3.587 2.630 19.564 1.00 95.12 197 GLU A CA 1
ATOM 1637 C C . GLU A 1 197 ? -3.133 1.171 19.721 1.00 95.12 197 GLU A C 1
ATOM 1639 O O . GLU A 1 197 ? -2.774 0.527 18.738 1.00 95.12 197 GLU A O 1
ATOM 1644 N N . ALA A 1 198 ? -3.304 0.604 20.919 1.00 95.50 198 ALA A N 1
ATOM 1645 C CA . ALA A 1 198 ? -2.893 -0.763 21.228 1.00 95.50 198 ALA A CA 1
ATOM 1646 C C . ALA A 1 198 ? -3.569 -1.819 20.336 1.00 95.50 198 ALA A C 1
ATOM 1648 O O . ALA A 1 198 ? -2.937 -2.793 19.923 1.00 95.50 198 ALA A O 1
ATOM 1649 N N . VAL A 1 199 ? -4.861 -1.650 20.028 1.00 96.00 199 VAL A N 1
ATOM 1650 C CA . VAL A 1 199 ? -5.585 -2.600 19.172 1.00 96.00 199 VAL A CA 1
ATOM 1651 C C . VAL A 1 199 ? -5.117 -2.525 17.724 1.00 96.00 199 VAL A C 1
ATOM 1653 O O . VAL A 1 199 ? -4.917 -3.570 17.106 1.00 96.00 199 VAL A O 1
ATOM 1656 N N . PHE A 1 200 ? -4.937 -1.325 17.175 1.00 96.69 200 PHE A N 1
ATOM 1657 C CA . PHE A 1 200 ? -4.524 -1.165 15.784 1.00 96.69 200 PHE A CA 1
ATOM 1658 C C . PHE A 1 200 ? -3.051 -1.525 15.562 1.00 96.69 200 PHE A C 1
ATOM 1660 O O . PHE A 1 200 ? -2.752 -2.162 14.554 1.00 96.69 200 PHE A O 1
ATOM 1667 N N . GLU A 1 201 ? -2.155 -1.232 16.508 1.00 97.12 201 GLU A N 1
ATOM 1668 C CA . GLU A 1 201 ? -0.757 -1.688 16.467 1.00 97.12 201 GLU A CA 1
ATOM 1669 C C . GLU A 1 201 ? -0.667 -3.214 16.461 1.00 97.12 201 GLU A C 1
ATOM 1671 O O . GLU A 1 201 ? -0.064 -3.818 15.570 1.00 97.12 201 GLU A O 1
ATOM 1676 N N . LYS A 1 202 ? -1.332 -3.859 17.425 1.00 96.25 202 LYS A N 1
ATOM 1677 C CA . LYS A 1 202 ? -1.340 -5.319 17.537 1.00 96.25 202 LYS A CA 1
ATOM 1678 C C . LYS A 1 202 ? -1.964 -5.986 16.313 1.00 96.25 202 LYS A C 1
ATOM 1680 O O . LYS A 1 202 ? -1.466 -7.014 15.847 1.00 96.25 202 LYS A O 1
ATOM 1685 N N . TYR A 1 203 ? -3.029 -5.399 15.772 1.00 97.00 203 TYR A N 1
ATOM 1686 C CA . TYR A 1 203 ? -3.657 -5.895 14.556 1.00 97.00 203 TYR A CA 1
ATOM 1687 C C . TYR A 1 203 ? -2.738 -5.740 13.337 1.00 97.00 203 TYR A C 1
ATOM 1689 O O . TYR A 1 203 ? -2.604 -6.682 12.556 1.00 97.00 203 TYR A O 1
ATOM 1697 N N . ALA A 1 204 ? -2.056 -4.598 13.195 1.00 97.31 204 ALA A N 1
ATOM 1698 C CA . ALA A 1 204 ? -1.126 -4.347 12.097 1.00 97.31 204 ALA A CA 1
ATOM 1699 C C . ALA A 1 204 ? 0.044 -5.342 12.082 1.00 97.31 204 ALA A C 1
ATOM 1701 O O . ALA A 1 204 ? 0.404 -5.834 11.013 1.00 97.31 204 ALA A O 1
ATOM 1702 N N . ILE A 1 205 ? 0.578 -5.717 13.252 1.00 96.38 205 ILE A N 1
ATOM 1703 C CA . ILE A 1 205 ? 1.616 -6.756 13.368 1.00 96.38 205 ILE A CA 1
ATOM 1704 C C . ILE A 1 205 ? 1.119 -8.088 12.791 1.00 96.38 205 ILE A C 1
ATOM 1706 O O . ILE A 1 205 ? 1.768 -8.658 11.916 1.00 96.38 205 ILE A O 1
ATOM 1710 N N . LYS A 1 206 ? -0.072 -8.551 13.195 1.00 95.81 206 LYS A N 1
ATOM 1711 C CA . LYS A 1 206 ? -0.653 -9.808 12.684 1.00 95.81 206 LYS A CA 1
ATOM 1712 C C . LYS A 1 206 ? -0.922 -9.765 11.182 1.00 95.81 206 LYS A C 1
ATOM 1714 O O . LYS A 1 206 ? -0.683 -10.746 10.483 1.00 95.81 206 LYS A O 1
ATOM 1719 N N . VAL A 1 207 ? -1.449 -8.643 10.684 1.00 97.50 207 VAL A N 1
ATOM 1720 C CA . VAL A 1 207 ? -1.684 -8.442 9.247 1.00 97.50 207 VAL A CA 1
ATOM 1721 C C . VAL A 1 207 ? -0.359 -8.527 8.493 1.00 97.50 207 VAL A C 1
ATOM 1723 O O . VAL A 1 207 ? -0.270 -9.260 7.511 1.00 97.50 207 VAL A O 1
ATOM 1726 N N . LYS A 1 208 ? 0.687 -7.851 8.975 1.00 96.75 208 LYS A N 1
ATOM 1727 C CA . LYS A 1 208 ? 2.024 -7.907 8.379 1.00 96.75 208 LYS A CA 1
ATOM 1728 C C . LYS A 1 208 ? 2.569 -9.334 8.344 1.00 96.75 208 LYS A C 1
ATOM 1730 O O . LYS A 1 208 ? 2.988 -9.778 7.283 1.00 96.75 208 LYS A O 1
ATOM 1735 N N . GLU A 1 209 ? 2.521 -10.062 9.458 1.00 96.94 209 GLU A N 1
ATOM 1736 C CA . GLU A 1 209 ? 2.989 -11.454 9.537 1.00 96.94 209 GLU A CA 1
ATOM 1737 C C . GLU A 1 209 ? 2.280 -12.360 8.522 1.00 96.94 209 GLU A C 1
ATOM 1739 O O . GLU A 1 209 ? 2.937 -13.076 7.763 1.00 96.94 209 GLU A O 1
ATOM 1744 N N . PHE A 1 210 ? 0.947 -12.287 8.454 1.00 97.81 210 PHE A N 1
ATOM 1745 C CA . PHE A 1 210 ? 0.172 -13.053 7.480 1.00 97.81 210 PHE A CA 1
ATOM 1746 C C . PHE A 1 210 ? 0.529 -12.678 6.036 1.00 97.81 210 PHE A C 1
ATOM 1748 O O . PHE A 1 210 ? 0.676 -13.558 5.192 1.00 97.81 210 PHE A O 1
ATOM 1755 N N . HIS A 1 211 ? 0.673 -11.386 5.733 1.00 97.88 211 HIS A N 1
ATOM 1756 C CA . HIS A 1 211 ? 0.964 -10.935 4.374 1.00 97.88 211 HIS A CA 1
ATOM 1757 C C . HIS A 1 211 ? 2.404 -11.205 3.931 1.00 97.88 211 HIS A C 1
ATOM 1759 O O . HIS A 1 211 ? 2.612 -11.460 2.746 1.00 97.88 211 HIS A O 1
ATOM 1765 N N . CYS A 1 212 ? 3.375 -11.208 4.850 1.00 97.19 212 CYS A N 1
ATOM 1766 C CA . CYS A 1 212 ? 4.725 -11.702 4.577 1.00 97.19 212 CYS A CA 1
ATOM 1767 C C . CYS A 1 212 ? 4.670 -13.172 4.152 1.00 97.19 212 CYS A C 1
ATOM 1769 O O . CYS A 1 212 ? 5.133 -13.512 3.067 1.00 97.19 212 CYS A O 1
ATOM 1771 N N . TRP A 1 213 ? 3.999 -14.017 4.942 1.00 97.81 213 TRP A N 1
ATOM 1772 C CA . TRP A 1 213 ? 3.809 -15.422 4.584 1.00 97.81 213 TRP A CA 1
ATOM 1773 C C . TRP A 1 213 ? 3.075 -15.592 3.241 1.00 97.81 213 TRP A C 1
ATOM 1775 O O . TRP A 1 213 ? 3.509 -16.369 2.393 1.00 97.81 213 TRP A O 1
ATOM 1785 N N . LEU A 1 214 ? 1.976 -1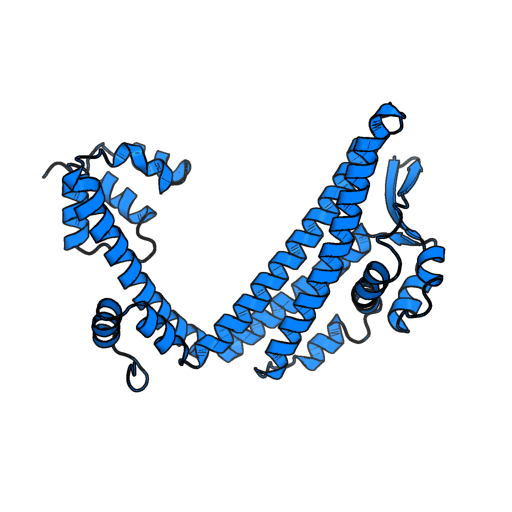4.861 3.025 1.00 97.69 214 LEU A N 1
ATOM 1786 C CA . LEU A 1 214 ? 1.171 -14.970 1.806 1.00 97.69 214 LEU A CA 1
ATOM 1787 C C . LEU A 1 214 ? 1.989 -14.604 0.564 1.00 97.69 214 LEU A C 1
ATOM 1789 O O . LEU A 1 214 ? 1.893 -15.283 -0.457 1.00 97.69 214 LEU A O 1
ATOM 1793 N N . HIS A 1 215 ? 2.787 -13.538 0.652 1.00 96.56 215 HIS A N 1
ATOM 1794 C CA . HIS A 1 215 ? 3.689 -13.134 -0.417 1.00 96.56 215 HIS A CA 1
ATOM 1795 C C . HIS A 1 215 ? 4.686 -14.252 -0.744 1.00 96.56 215 HIS A C 1
ATOM 1797 O O . HIS A 1 215 ? 4.807 -14.638 -1.907 1.00 96.56 215 HIS A O 1
ATOM 1803 N N . ASP A 1 216 ? 5.339 -14.824 0.267 1.00 96.62 216 ASP A N 1
ATOM 1804 C CA . ASP A 1 216 ? 6.320 -15.893 0.070 1.00 96.62 216 ASP A CA 1
ATOM 1805 C C . ASP A 1 216 ? 5.683 -17.144 -0.549 1.00 96.62 216 ASP A C 1
ATOM 1807 O O . ASP A 1 216 ? 6.220 -17.702 -1.507 1.00 96.62 216 ASP A O 1
ATOM 1811 N N . ALA A 1 217 ? 4.487 -17.529 -0.093 1.00 97.19 217 ALA A N 1
ATOM 1812 C CA . ALA A 1 217 ? 3.728 -18.642 -0.661 1.00 97.19 217 ALA A CA 1
ATOM 1813 C C . ALA A 1 217 ? 3.345 -18.406 -2.138 1.00 97.19 217 ALA A C 1
ATOM 1815 O O . ALA A 1 217 ? 3.415 -19.328 -2.957 1.00 97.19 217 ALA A O 1
ATOM 1816 N N . ILE A 1 218 ? 2.967 -17.172 -2.502 1.00 96.44 218 ILE A N 1
ATOM 1817 C CA . ILE A 1 218 ? 2.670 -16.786 -3.891 1.00 96.44 218 ILE A CA 1
ATOM 1818 C C . ILE A 1 218 ? 3.928 -16.883 -4.754 1.00 96.44 218 ILE A C 1
ATOM 1820 O O . ILE A 1 218 ? 3.887 -17.505 -5.816 1.00 96.44 218 ILE A O 1
ATOM 1824 N N . ILE A 1 219 ? 5.042 -16.295 -4.310 1.00 95.25 219 ILE A N 1
ATOM 1825 C CA . ILE A 1 219 ? 6.296 -16.303 -5.069 1.00 95.25 219 ILE A CA 1
ATOM 1826 C C . ILE A 1 219 ? 6.819 -17.728 -5.229 1.00 95.25 219 ILE A C 1
ATOM 1828 O O . ILE A 1 219 ? 7.171 -18.120 -6.339 1.00 95.25 219 ILE A O 1
ATOM 1832 N N . GLN A 1 220 ? 6.803 -18.540 -4.171 1.00 96.00 220 GLN A N 1
ATOM 1833 C CA . GLN A 1 220 ? 7.240 -19.932 -4.244 1.00 96.00 220 GLN A CA 1
ATOM 1834 C C . GLN A 1 220 ? 6.447 -20.721 -5.292 1.00 96.00 220 GLN A C 1
ATOM 1836 O O . GLN A 1 220 ? 7.030 -21.494 -6.052 1.00 96.00 220 GLN A O 1
ATOM 1841 N N . LYS A 1 221 ? 5.130 -20.501 -5.373 1.00 96.81 221 LYS A N 1
ATOM 1842 C CA . LYS A 1 221 ? 4.260 -21.226 -6.301 1.00 96.81 221 LYS A CA 1
ATOM 1843 C C . LYS A 1 221 ? 4.307 -20.702 -7.738 1.00 96.81 221 LYS A C 1
ATOM 1845 O O . LYS A 1 221 ? 4.318 -21.504 -8.667 1.00 96.81 221 LYS A O 1
ATOM 1850 N N . TYR A 1 222 ? 4.308 -19.385 -7.926 1.00 97.00 222 TYR A N 1
ATOM 1851 C CA . TYR A 1 222 ? 4.091 -18.747 -9.232 1.00 97.00 222 TYR A CA 1
ATOM 1852 C C . TYR A 1 222 ? 5.322 -18.012 -9.780 1.00 97.00 222 TYR A C 1
ATOM 1854 O O . TYR A 1 222 ? 5.216 -17.283 -10.767 1.00 97.00 222 TYR A O 1
ATOM 1862 N N . SER A 1 223 ? 6.499 -18.196 -9.170 1.00 95.12 223 SER A N 1
ATOM 1863 C CA . SER A 1 223 ? 7.752 -17.529 -9.564 1.00 95.12 223 SER A CA 1
ATOM 1864 C C . SER A 1 223 ? 8.039 -17.612 -11.061 1.00 95.12 223 SER A C 1
ATOM 1866 O O . SER A 1 223 ? 8.406 -16.602 -11.658 1.00 95.12 223 SER A O 1
ATOM 1868 N N . LYS A 1 224 ? 7.850 -18.784 -11.680 1.00 95.75 224 LYS A N 1
ATOM 1869 C CA . LYS A 1 224 ? 8.104 -18.984 -13.112 1.00 95.75 224 LYS A CA 1
ATOM 1870 C C . LYS A 1 224 ? 7.192 -18.116 -13.981 1.00 95.75 224 LYS A C 1
ATOM 1872 O O . LYS A 1 224 ? 7.697 -17.322 -14.768 1.00 95.75 224 LYS A O 1
ATOM 1877 N N . ASP A 1 225 ? 5.877 -18.212 -13.795 1.00 95.81 225 ASP A N 1
ATOM 1878 C CA . ASP A 1 225 ? 4.905 -17.474 -14.610 1.00 95.81 225 ASP A CA 1
ATOM 1879 C C . ASP A 1 225 ? 5.064 -15.959 -14.449 1.00 95.81 225 ASP A C 1
ATOM 1881 O O . ASP A 1 225 ? 5.061 -15.218 -15.437 1.00 95.81 225 ASP A O 1
ATOM 1885 N N . ILE A 1 226 ? 5.245 -15.498 -13.205 1.00 96.50 226 ILE A N 1
ATOM 1886 C CA . ILE A 1 226 ? 5.480 -14.085 -12.892 1.00 96.50 226 ILE A CA 1
ATOM 1887 C C . ILE A 1 226 ? 6.788 -13.616 -13.538 1.00 96.50 226 ILE A C 1
ATOM 1889 O O . ILE A 1 226 ? 6.803 -12.581 -14.203 1.00 96.50 226 ILE A O 1
ATOM 1893 N N . SER A 1 227 ? 7.881 -14.371 -13.381 1.00 95.69 227 SER A N 1
ATOM 1894 C CA . SER A 1 227 ? 9.183 -14.025 -13.960 1.00 95.69 227 SER A CA 1
ATOM 1895 C C . SER A 1 227 ? 9.113 -13.931 -15.483 1.00 95.69 227 SER A C 1
ATOM 1897 O O . SER A 1 227 ? 9.602 -12.959 -16.059 1.00 95.69 227 SER A O 1
ATOM 1899 N N . ASP A 1 228 ? 8.465 -14.894 -16.139 1.00 95.31 228 ASP A N 1
ATOM 1900 C CA . ASP A 1 228 ? 8.336 -14.920 -17.595 1.00 95.31 228 ASP A CA 1
ATOM 1901 C C . ASP A 1 228 ? 7.521 -13.728 -18.117 1.00 95.31 228 ASP A C 1
ATOM 1903 O O . ASP A 1 228 ? 7.961 -13.043 -19.044 1.00 95.31 228 ASP A O 1
ATOM 1907 N N . TYR A 1 229 ? 6.414 -13.374 -17.455 1.00 96.56 229 TYR A N 1
ATOM 1908 C CA . TYR A 1 229 ? 5.673 -12.147 -17.768 1.00 96.56 229 TYR A CA 1
ATOM 1909 C C . TYR A 1 229 ? 6.539 -10.887 -17.594 1.00 96.56 229 TYR A C 1
ATOM 1911 O O . TYR A 1 229 ? 6.590 -10.023 -18.479 1.00 96.56 229 TYR A O 1
ATOM 1919 N N . LEU A 1 230 ? 7.244 -10.775 -16.463 1.00 95.81 230 LEU A N 1
ATOM 1920 C CA . LEU A 1 230 ? 8.051 -9.599 -16.140 1.00 95.81 230 LEU A CA 1
ATOM 1921 C C . LEU A 1 230 ? 9.218 -9.397 -17.112 1.00 95.81 230 LEU A C 1
ATOM 1923 O O . LEU A 1 230 ? 9.577 -8.249 -17.381 1.00 95.81 230 LEU A O 1
ATOM 1927 N N . LYS A 1 231 ? 9.768 -10.466 -17.704 1.00 95.50 231 LYS A N 1
ATOM 1928 C CA . LYS A 1 231 ? 10.760 -10.357 -18.790 1.00 95.50 231 LYS A CA 1
ATOM 1929 C C . LYS A 1 231 ? 10.193 -9.584 -19.980 1.00 95.50 231 LYS A C 1
ATOM 1931 O O . LYS A 1 231 ? 10.840 -8.657 -20.466 1.00 95.50 231 LYS A O 1
ATOM 1936 N N . TYR A 1 232 ? 8.978 -9.909 -20.423 1.00 96.19 232 TYR A N 1
ATOM 1937 C CA . TYR A 1 232 ? 8.339 -9.209 -21.541 1.00 96.19 232 TYR A CA 1
ATOM 1938 C C . TYR A 1 232 ? 7.969 -7.774 -21.193 1.00 96.19 232 TYR A C 1
ATOM 1940 O O . TYR A 1 232 ? 8.231 -6.872 -21.989 1.00 96.19 232 TYR A O 1
ATOM 1948 N N . LYS A 1 233 ? 7.434 -7.542 -19.987 1.00 95.75 233 LYS A N 1
ATOM 1949 C CA . LYS A 1 233 ? 7.182 -6.184 -19.494 1.00 95.75 233 LYS A CA 1
ATOM 1950 C C . LYS A 1 233 ? 8.467 -5.344 -19.527 1.00 95.75 233 LYS A C 1
ATOM 1952 O O . LYS A 1 233 ? 8.456 -4.258 -20.099 1.00 95.75 233 LYS A O 1
ATOM 1957 N N . LYS A 1 234 ? 9.583 -5.881 -19.018 1.00 95.00 234 LYS A N 1
ATOM 1958 C CA . LYS A 1 234 ? 10.899 -5.221 -19.027 1.00 95.00 234 LYS A CA 1
ATOM 1959 C C . LYS A 1 234 ? 11.386 -4.898 -20.442 1.00 95.00 234 LYS A C 1
ATOM 1961 O O . LYS A 1 234 ? 11.919 -3.817 -20.658 1.00 95.00 234 LYS A O 1
ATOM 1966 N N . ILE A 1 235 ? 11.195 -5.798 -21.409 1.00 95.31 235 ILE A N 1
ATOM 1967 C CA . ILE A 1 235 ? 11.546 -5.540 -22.817 1.00 95.31 235 ILE A CA 1
ATOM 1968 C C . ILE A 1 235 ? 10.742 -4.358 -23.379 1.00 95.31 235 ILE A C 1
ATOM 1970 O O . ILE A 1 235 ? 11.306 -3.509 -24.068 1.00 95.31 235 ILE A O 1
ATOM 1974 N N . LEU A 1 236 ? 9.440 -4.278 -23.089 1.00 95.31 236 LEU A N 1
ATOM 1975 C CA . LEU A 1 236 ? 8.627 -3.149 -23.550 1.00 95.31 236 LEU A CA 1
ATOM 1976 C C . LEU A 1 236 ? 9.032 -1.838 -22.867 1.00 95.31 236 LEU A C 1
ATOM 1978 O O . LEU A 1 236 ? 9.130 -0.815 -23.539 1.00 95.31 236 LEU A O 1
ATOM 1982 N N . ASP A 1 237 ? 9.318 -1.874 -21.565 1.00 94.50 237 ASP A N 1
ATOM 1983 C CA . ASP A 1 237 ? 9.784 -0.702 -20.816 1.00 94.50 237 ASP A CA 1
ATOM 1984 C C . ASP A 1 237 ? 11.164 -0.223 -21.321 1.00 94.50 237 ASP A C 1
ATOM 1986 O O . ASP A 1 237 ? 11.401 0.979 -21.430 1.00 94.50 237 ASP A O 1
ATOM 1990 N N . GLN A 1 238 ? 12.034 -1.138 -21.771 1.00 94.19 238 GLN A N 1
ATOM 1991 C CA . GLN A 1 238 ? 13.276 -0.798 -22.479 1.00 94.19 238 GLN A CA 1
ATOM 1992 C C . GLN A 1 238 ? 13.023 -0.052 -23.798 1.00 94.19 238 GLN A C 1
ATOM 1994 O O . GLN A 1 238 ? 13.699 0.934 -24.096 1.00 94.19 238 GLN A O 1
ATOM 1999 N N . PHE A 1 239 ? 12.066 -0.506 -24.614 1.00 94.44 239 PHE A N 1
ATOM 2000 C CA . PHE A 1 239 ? 11.735 0.188 -25.863 1.00 94.44 239 PHE A CA 1
ATOM 2001 C C . PHE A 1 239 ? 11.170 1.582 -25.606 1.00 94.44 239 PHE A C 1
ATOM 2003 O O . PHE A 1 239 ? 11.513 2.522 -26.327 1.00 94.44 239 PHE A O 1
ATOM 2010 N N . ASP A 1 240 ? 10.340 1.714 -24.576 1.00 91.94 240 ASP A N 1
ATOM 2011 C CA . ASP A 1 240 ? 9.759 2.985 -24.166 1.00 91.94 240 ASP A CA 1
ATOM 2012 C C . ASP A 1 240 ? 10.830 3.972 -23.702 1.00 91.94 240 ASP A C 1
ATOM 2014 O O . ASP A 1 240 ? 10.943 5.068 -24.251 1.00 91.94 240 ASP A O 1
ATOM 2018 N N . SER A 1 241 ? 11.691 3.538 -22.777 1.00 92.12 241 SER A N 1
ATOM 2019 C CA . SER A 1 241 ? 12.797 4.337 -22.251 1.00 92.12 241 SER A CA 1
ATOM 2020 C C . SER A 1 241 ? 13.737 4.802 -23.368 1.00 92.12 241 SER A C 1
ATOM 2022 O O . SER A 1 241 ? 14.026 5.994 -23.481 1.00 92.12 241 SER A O 1
ATOM 2024 N N . TYR A 1 242 ? 14.138 3.898 -24.272 1.00 92.50 242 TYR A N 1
ATOM 2025 C CA . TYR A 1 242 ? 14.979 4.255 -25.419 1.00 92.50 242 TYR A CA 1
ATOM 2026 C C . TYR A 1 242 ? 14.326 5.325 -26.302 1.00 92.50 242 TYR A C 1
ATOM 2028 O O . TYR A 1 242 ? 14.971 6.294 -26.709 1.00 92.50 242 TYR A O 1
ATOM 2036 N N . SER A 1 243 ? 13.036 5.153 -26.600 1.00 90.25 243 SER A N 1
ATOM 2037 C CA . SER A 1 243 ? 12.277 6.075 -27.450 1.00 90.25 243 SER A CA 1
ATOM 2038 C C . SER A 1 243 ? 12.141 7.444 -26.794 1.00 90.25 243 SER A C 1
ATOM 2040 O O . SER A 1 243 ? 12.390 8.458 -27.445 1.00 90.25 243 SER A O 1
ATOM 2042 N N . HIS A 1 244 ? 11.811 7.468 -25.501 1.00 90.81 244 HIS A N 1
ATOM 2043 C CA . HIS A 1 244 ? 11.712 8.684 -24.705 1.00 90.81 244 HIS A CA 1
ATOM 2044 C C . HIS A 1 244 ? 13.028 9.469 -24.726 1.00 90.81 244 HIS A C 1
ATOM 2046 O O . HIS A 1 244 ? 13.037 10.636 -25.122 1.00 90.81 244 HIS A O 1
ATOM 2052 N N . TRP A 1 245 ? 14.149 8.823 -24.388 1.00 90.50 245 TRP A N 1
ATOM 2053 C CA . TRP A 1 245 ? 15.461 9.472 -24.371 1.00 90.50 245 TRP A CA 1
ATOM 2054 C C . TRP A 1 245 ? 15.904 9.943 -25.756 1.00 90.50 245 TRP A C 1
ATOM 2056 O O . TRP A 1 245 ? 16.377 11.071 -25.897 1.00 90.50 245 TRP A O 1
ATOM 2066 N N . SER A 1 246 ? 15.710 9.125 -26.797 1.00 90.31 246 SER A N 1
ATOM 2067 C CA . SER A 1 246 ? 16.047 9.511 -28.171 1.00 90.31 246 SER A CA 1
ATOM 2068 C C . SER A 1 246 ? 15.271 10.756 -28.608 1.00 90.31 246 SER A C 1
ATOM 2070 O O . SER A 1 246 ? 15.868 11.672 -29.172 1.00 90.31 246 SER A O 1
ATOM 2072 N N . VAL A 1 247 ? 13.964 10.824 -28.328 1.00 89.25 247 VAL A N 1
ATOM 2073 C CA . VAL A 1 247 ? 13.121 11.982 -28.667 1.00 89.25 247 VAL A CA 1
ATOM 2074 C C . VAL A 1 247 ? 13.510 13.206 -27.843 1.00 89.25 247 VAL A C 1
ATOM 2076 O O . VAL A 1 247 ? 13.709 14.280 -28.412 1.00 89.25 247 VAL A O 1
ATOM 2079 N N . LEU A 1 248 ? 13.678 13.059 -26.526 1.00 89.19 248 LEU A N 1
ATOM 2080 C CA . LEU A 1 248 ? 14.073 14.158 -25.645 1.00 89.19 248 LEU A CA 1
ATOM 2081 C C . LEU A 1 248 ? 15.388 14.797 -26.105 1.00 89.19 248 LEU A C 1
ATOM 2083 O O . LEU A 1 248 ? 15.485 16.020 -26.191 1.00 89.19 248 LEU A O 1
ATOM 2087 N N . ILE A 1 249 ? 16.383 13.982 -26.450 1.00 88.06 249 ILE A N 1
ATOM 2088 C CA . ILE A 1 249 ? 17.685 14.466 -26.909 1.00 88.06 249 ILE A CA 1
ATOM 2089 C C . ILE A 1 249 ? 17.567 15.110 -28.298 1.00 88.06 249 ILE A C 1
ATOM 2091 O O . ILE A 1 249 ? 17.975 16.257 -28.474 1.00 88.06 249 ILE A O 1
ATOM 2095 N N . GLN A 1 250 ? 16.993 14.404 -29.278 1.00 86.94 250 GLN A N 1
ATOM 2096 C CA . GLN A 1 250 ? 16.981 14.835 -30.683 1.00 86.94 250 GLN A CA 1
ATOM 2097 C C . GLN A 1 250 ? 16.016 15.982 -30.978 1.00 86.94 250 GLN A C 1
ATOM 2099 O O . GLN A 1 250 ? 16.327 16.826 -31.812 1.00 86.94 250 GLN A O 1
ATOM 2104 N N . GLN A 1 251 ? 14.858 16.017 -30.322 1.00 85.56 251 GLN A N 1
ATOM 2105 C CA . GLN A 1 251 ? 13.807 17.006 -30.585 1.00 85.56 251 GLN A CA 1
ATOM 2106 C C . GLN A 1 251 ? 13.697 18.048 -29.469 1.00 85.56 251 GLN A C 1
ATOM 2108 O O . GLN A 1 251 ? 13.318 19.190 -29.721 1.00 85.56 251 GLN A O 1
ATOM 2113 N N . GLY A 1 252 ? 14.029 17.675 -28.232 1.00 81.38 252 GLY A N 1
ATOM 2114 C CA . GLY A 1 252 ? 13.960 18.577 -27.087 1.00 81.38 252 GLY A CA 1
ATOM 2115 C C . GLY A 1 252 ? 15.229 19.404 -26.908 1.00 81.38 252 GLY A C 1
ATOM 2116 O O . GLY A 1 252 ? 15.178 20.633 -26.946 1.00 81.38 252 GLY A O 1
ATOM 2117 N N . LEU A 1 253 ? 16.360 18.734 -26.682 1.00 82.00 253 LEU A N 1
ATOM 2118 C CA . LEU A 1 253 ? 17.583 19.374 -26.195 1.00 82.00 253 LEU A CA 1
ATOM 2119 C C . LEU A 1 253 ? 18.479 19.898 -27.325 1.00 82.00 253 LEU A C 1
ATOM 2121 O O . LEU A 1 253 ? 18.914 21.049 -27.255 1.00 82.00 253 LEU A O 1
ATOM 2125 N N . PHE A 1 254 ? 18.700 19.114 -28.388 1.00 83.19 254 PHE A N 1
ATOM 2126 C CA . PHE A 1 254 ? 19.553 19.528 -29.509 1.00 83.19 254 PHE A CA 1
ATOM 2127 C C . PHE A 1 254 ? 19.040 20.772 -30.256 1.00 83.19 254 PHE A C 1
ATOM 2129 O O . PHE A 1 254 ? 19.815 21.720 -30.397 1.00 83.19 254 PHE A O 1
ATOM 2136 N N . PRO A 1 255 ? 17.767 20.849 -30.701 1.00 81.56 255 PRO A N 1
ATOM 2137 C CA . PRO A 1 255 ? 17.297 21.995 -31.483 1.00 81.56 255 PRO A CA 1
ATOM 2138 C C . PRO A 1 255 ? 17.286 23.294 -30.674 1.00 81.56 255 PRO A C 1
ATOM 2140 O O . PRO A 1 255 ? 17.491 24.374 -31.220 1.00 81.56 255 PRO A O 1
ATOM 2143 N N . LYS A 1 256 ? 17.077 23.186 -29.356 1.00 83.94 256 LYS A N 1
ATOM 2144 C CA . LYS A 1 256 ? 17.007 24.325 -28.436 1.00 83.94 256 LYS A CA 1
ATOM 2145 C C . LYS A 1 256 ? 18.368 24.733 -27.861 1.00 83.94 256 LYS A C 1
ATOM 2147 O O . LYS A 1 256 ? 18.415 25.701 -27.109 1.00 83.94 256 LYS A O 1
ATOM 2152 N N . LYS A 1 257 ? 19.449 24.005 -28.184 1.00 82.69 257 LYS A N 1
ATOM 2153 C CA . LYS A 1 257 ? 20.811 24.217 -27.650 1.00 82.69 257 LYS A CA 1
ATOM 2154 C C . LYS A 1 257 ? 20.829 24.379 -26.122 1.00 82.69 257 LYS A C 1
ATOM 2156 O O . LYS A 1 257 ? 21.540 25.222 -25.578 1.00 82.69 257 LYS A O 1
ATOM 2161 N N . LEU A 1 258 ? 19.999 23.601 -25.427 1.00 84.81 258 LEU A N 1
ATOM 2162 C CA . LEU A 1 258 ? 19.885 23.689 -23.975 1.00 84.81 258 LEU A CA 1
ATOM 2163 C C . LEU A 1 258 ? 21.103 23.048 -23.316 1.00 84.81 258 LEU A C 1
ATOM 2165 O O . LEU A 1 258 ? 21.486 21.937 -23.672 1.00 84.81 258 LEU A O 1
ATOM 2169 N N . ASN A 1 259 ? 21.670 23.722 -22.315 1.00 87.12 259 ASN A N 1
ATOM 2170 C CA . ASN A 1 259 ? 22.739 23.154 -21.504 1.00 87.12 259 ASN A CA 1
ATOM 2171 C C . ASN A 1 259 ? 22.161 22.046 -20.595 1.00 87.12 259 ASN A C 1
ATOM 2173 O O . ASN A 1 259 ? 21.408 22.365 -19.668 1.00 87.12 259 ASN A O 1
ATOM 2177 N N . PRO A 1 260 ? 22.506 20.761 -20.809 1.00 89.12 260 PRO A N 1
ATOM 2178 C CA . PRO A 1 260 ? 21.906 19.653 -20.068 1.00 89.12 260 PRO A CA 1
ATOM 2179 C C . PRO A 1 260 ? 22.257 19.671 -18.573 1.00 89.12 260 PRO A C 1
ATOM 2181 O O . PRO A 1 260 ? 21.469 19.193 -17.758 1.00 89.12 260 PRO A O 1
ATOM 2184 N N . TYR A 1 261 ? 23.384 20.286 -18.188 1.00 90.31 261 TYR A N 1
ATOM 2185 C CA . TYR A 1 261 ? 23.817 20.381 -16.791 1.00 90.31 261 TYR A CA 1
ATOM 2186 C C . TYR A 1 261 ? 22.834 21.161 -15.906 1.00 90.31 261 TYR A C 1
ATOM 2188 O O . TYR A 1 261 ? 22.729 20.872 -14.716 1.00 90.31 261 TYR A O 1
ATOM 2196 N N . LEU A 1 262 ? 22.067 22.098 -16.478 1.00 89.81 262 LEU A N 1
ATOM 2197 C CA . LEU A 1 262 ? 21.075 22.894 -15.742 1.00 89.81 262 LEU A CA 1
ATOM 2198 C C . LEU A 1 262 ? 19.842 22.087 -15.312 1.00 89.81 262 LEU A C 1
ATOM 2200 O O . LEU A 1 262 ? 19.071 22.548 -14.474 1.00 89.81 262 LEU A O 1
ATOM 2204 N N . TYR A 1 263 ? 19.644 20.901 -15.888 1.00 90.06 263 TYR A N 1
ATOM 2205 C CA . TYR A 1 263 ? 18.453 20.080 -15.673 1.00 90.06 263 TYR A CA 1
ATOM 2206 C C . TYR A 1 263 ? 18.746 18.774 -14.935 1.00 90.06 263 TYR A C 1
ATOM 2208 O O . TYR A 1 263 ? 17.817 18.011 -14.680 1.00 90.06 263 TYR A O 1
ATOM 2216 N N . LEU A 1 264 ? 20.007 18.503 -14.576 1.00 90.38 264 LEU A N 1
ATOM 2217 C CA . LEU A 1 264 ? 20.396 17.249 -13.922 1.00 90.38 264 LEU A CA 1
ATOM 2218 C C . LEU A 1 264 ? 19.696 17.041 -12.575 1.00 90.38 264 LEU A C 1
ATOM 2220 O O . LEU A 1 264 ? 19.340 15.916 -12.250 1.00 90.38 264 LEU A O 1
ATOM 2224 N N . ASN A 1 265 ? 19.397 18.115 -11.843 1.00 91.62 265 ASN A N 1
ATOM 2225 C CA . ASN A 1 265 ? 18.655 18.056 -10.579 1.00 91.62 265 ASN A CA 1
ATOM 2226 C C . ASN A 1 265 ? 17.215 17.522 -10.711 1.00 91.62 265 ASN A C 1
ATOM 2228 O O . ASN A 1 265 ? 16.593 17.207 -9.703 1.00 91.62 265 ASN A O 1
ATOM 2232 N N . ARG A 1 266 ? 16.669 17.440 -11.933 1.00 91.88 266 ARG A N 1
ATOM 2233 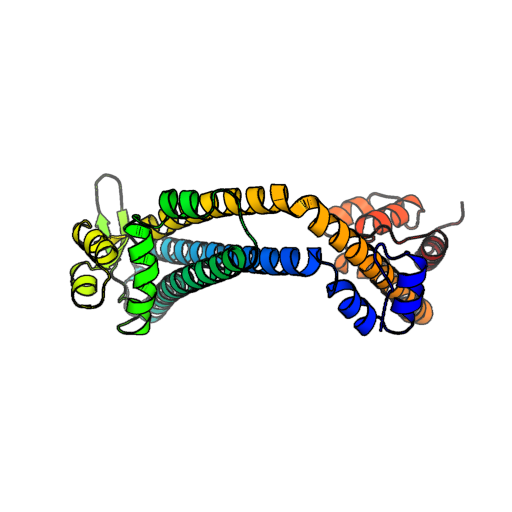C CA . ARG A 1 266 ? 15.365 16.813 -12.196 1.00 91.88 266 ARG A CA 1
ATOM 2234 C C . ARG A 1 266 ? 15.451 15.291 -12.281 1.00 91.88 266 ARG A C 1
ATOM 2236 O O . ARG A 1 266 ? 14.419 14.638 -12.197 1.00 91.88 266 ARG A O 1
ATOM 2243 N N . TYR A 1 267 ? 16.651 14.755 -12.492 1.00 90.69 267 TYR A N 1
ATOM 2244 C CA . TYR A 1 267 ? 16.889 13.334 -12.749 1.00 90.69 267 TYR A CA 1
ATOM 2245 C C . TYR A 1 267 ? 17.810 12.682 -11.717 1.00 90.69 267 TYR A C 1
ATOM 2247 O O . TYR A 1 267 ? 17.797 11.466 -11.594 1.00 90.69 267 TYR A O 1
ATOM 2255 N N . LEU A 1 268 ? 18.601 13.473 -10.991 1.00 93.94 268 LEU A N 1
ATOM 2256 C CA . LEU A 1 268 ? 19.562 13.006 -10.001 1.00 93.94 268 LEU A CA 1
ATOM 2257 C C . LEU A 1 268 ? 19.174 13.497 -8.608 1.00 93.94 268 LEU A C 1
ATOM 2259 O O . LEU A 1 268 ? 18.799 14.657 -8.417 1.00 93.94 268 LEU A O 1
ATOM 2263 N N . THR A 1 269 ? 19.328 12.624 -7.619 1.00 94.88 269 THR A N 1
ATOM 2264 C CA . THR A 1 269 ? 19.230 12.981 -6.201 1.00 94.88 269 THR A CA 1
ATOM 2265 C C . THR A 1 269 ? 20.358 13.942 -5.793 1.00 94.88 269 THR A C 1
ATOM 2267 O O . THR A 1 269 ? 21.394 14.023 -6.463 1.00 94.88 269 THR A O 1
ATOM 2270 N N . PRO A 1 270 ? 20.233 14.652 -4.652 1.00 95.19 270 PRO A N 1
ATOM 2271 C CA . PRO A 1 270 ? 21.303 15.523 -4.164 1.00 95.19 270 PRO A CA 1
ATOM 2272 C C . PRO A 1 270 ? 22.646 14.808 -3.955 1.00 95.19 270 PRO A C 1
ATOM 2274 O O . PRO A 1 270 ? 23.694 15.432 -4.116 1.00 95.19 270 PRO A O 1
ATOM 2277 N N . GLN A 1 271 ? 22.631 13.518 -3.602 1.00 94.50 271 GLN A N 1
ATOM 2278 C CA . GLN A 1 271 ? 23.854 12.739 -3.420 1.00 94.50 271 GLN A CA 1
ATOM 2279 C C . GLN A 1 271 ? 24.491 12.370 -4.765 1.00 94.50 271 GLN A C 1
ATOM 2281 O O . GLN A 1 271 ? 25.675 12.620 -4.965 1.00 94.50 271 GLN A O 1
ATOM 2286 N N . GLU A 1 272 ? 23.707 11.876 -5.722 1.00 96.19 272 GLU A N 1
ATOM 2287 C CA . GLU A 1 272 ? 24.198 11.551 -7.070 1.00 96.19 272 GLU A CA 1
ATOM 2288 C C . GLU A 1 272 ? 24.729 12.792 -7.797 1.00 96.19 272 GLU A C 1
ATOM 2290 O O . GLU A 1 272 ? 25.738 12.725 -8.499 1.00 96.19 272 GLU A O 1
ATOM 2295 N N . MET A 1 273 ? 24.100 13.953 -7.582 1.00 95.31 273 MET A N 1
ATOM 2296 C CA . MET A 1 273 ? 24.603 15.234 -8.079 1.00 95.31 273 MET A CA 1
ATOM 2297 C C . MET A 1 273 ? 26.008 15.539 -7.556 1.00 95.31 273 MET A C 1
ATOM 2299 O O . MET A 1 273 ? 26.866 15.945 -8.338 1.00 95.31 273 MET A O 1
ATOM 2303 N N . LYS A 1 274 ? 26.269 15.336 -6.257 1.00 94.50 274 LYS A N 1
ATOM 2304 C CA . LYS A 1 274 ? 27.615 15.523 -5.692 1.00 94.50 274 LYS A CA 1
ATOM 2305 C C . LYS A 1 274 ? 28.610 14.580 -6.358 1.00 94.50 274 LYS A C 1
ATOM 2307 O O . LYS A 1 274 ? 29.657 15.038 -6.803 1.00 94.50 274 LYS A O 1
ATOM 2312 N N . ASP A 1 275 ? 28.256 13.307 -6.498 1.00 94.94 275 ASP A N 1
ATOM 2313 C CA . ASP A 1 275 ? 29.122 12.296 -7.111 1.00 94.94 275 ASP A CA 1
ATOM 2314 C C . ASP A 1 275 ? 29.462 12.628 -8.575 1.00 94.94 275 ASP A C 1
ATOM 2316 O O . ASP A 1 275 ? 30.589 12.423 -9.014 1.00 94.94 275 ASP A O 1
ATOM 2320 N N . VAL A 1 276 ? 28.519 13.186 -9.340 1.00 95.12 276 VAL A N 1
ATOM 2321 C CA . VAL A 1 276 ? 28.765 13.644 -10.719 1.00 95.12 276 VAL A CA 1
ATOM 2322 C C . VAL A 1 276 ? 29.667 14.881 -10.758 1.00 95.12 276 VAL A C 1
ATOM 2324 O O . VAL A 1 276 ? 30.505 15.011 -11.655 1.00 95.12 276 VAL A O 1
ATOM 2327 N N . LEU A 1 277 ? 29.498 15.808 -9.813 1.00 93.12 277 LEU A N 1
ATOM 2328 C CA . LEU A 1 277 ? 30.235 17.075 -9.779 1.00 93.12 277 LEU A CA 1
ATOM 2329 C C . LEU A 1 277 ? 31.685 16.931 -9.293 1.00 93.12 277 LEU A C 1
ATOM 2331 O O . LEU A 1 277 ? 32.488 17.816 -9.577 1.00 93.12 277 LEU A O 1
ATOM 2335 N N . THR A 1 278 ? 32.046 15.833 -8.619 1.00 95.56 278 THR A N 1
ATOM 2336 C CA . THR A 1 278 ? 33.453 15.535 -8.278 1.00 95.56 278 THR A CA 1
ATOM 2337 C C . THR A 1 278 ? 34.274 15.072 -9.483 1.00 95.56 278 THR A C 1
ATOM 2339 O O . THR A 1 278 ? 35.503 15.144 -9.456 1.00 95.56 278 THR A O 1
ATOM 2342 N N . LEU A 1 279 ? 33.618 14.615 -10.554 1.00 95.75 279 LEU A N 1
ATOM 2343 C CA . LEU A 1 279 ? 34.278 14.162 -11.775 1.00 95.75 279 LEU A CA 1
ATOM 2344 C C . LEU A 1 279 ? 34.634 15.344 -12.694 1.00 95.75 279 LEU A C 1
ATOM 2346 O O . LEU A 1 279 ? 33.916 16.349 -12.713 1.00 95.75 279 LEU A O 1
ATOM 2350 N N . PRO A 1 280 ? 35.697 15.234 -13.520 1.00 95.12 280 PRO A N 1
ATOM 2351 C CA . PRO A 1 280 ? 36.122 16.334 -14.380 1.00 95.12 280 PRO A CA 1
ATOM 2352 C C . PRO A 1 280 ? 34.999 16.808 -15.315 1.00 95.12 280 PRO A C 1
ATOM 2354 O O . PRO A 1 280 ? 34.359 15.999 -15.996 1.00 95.12 280 PRO A O 1
ATOM 2357 N N . HIS A 1 281 ? 34.766 18.123 -15.361 1.00 93.50 281 HIS A N 1
ATOM 2358 C CA . HIS A 1 281 ? 33.660 18.710 -16.120 1.00 93.50 281 HIS A CA 1
ATOM 2359 C C . HIS A 1 281 ? 33.760 18.393 -17.620 1.00 93.50 281 HIS A C 1
ATOM 2361 O O . HIS A 1 281 ? 34.824 18.550 -18.223 1.00 93.50 281 HIS A O 1
ATOM 2367 N N . ARG A 1 282 ? 32.644 17.956 -18.224 1.00 92.69 282 ARG A N 1
ATOM 2368 C CA . ARG A 1 282 ? 32.538 17.539 -19.641 1.00 92.69 282 ARG A CA 1
ATOM 2369 C C . ARG A 1 282 ? 33.502 16.415 -20.023 1.00 92.69 282 ARG A C 1
ATOM 2371 O O . ARG A 1 282 ? 33.908 16.288 -21.179 1.00 92.69 282 ARG A O 1
ATOM 2378 N N . SER A 1 283 ? 33.885 15.591 -19.051 1.00 94.38 283 SER A N 1
ATOM 2379 C CA . SER A 1 283 ? 34.641 14.372 -19.313 1.00 94.38 283 SER A CA 1
ATOM 2380 C C . SER A 1 283 ? 33.721 13.206 -19.642 1.00 94.38 283 SER A C 1
ATOM 2382 O O . SER A 1 283 ? 32.562 13.148 -19.222 1.00 94.38 283 SER A O 1
ATOM 2384 N N . LYS A 1 284 ? 34.280 12.224 -20.351 1.00 95.38 284 LYS A N 1
ATOM 2385 C CA . LYS A 1 284 ? 33.605 10.955 -20.621 1.00 95.38 284 LYS A CA 1
ATOM 2386 C C . LYS A 1 284 ? 33.168 10.264 -19.324 1.00 95.38 284 LYS A C 1
ATOM 2388 O O . LYS A 1 284 ? 32.033 9.821 -19.232 1.00 95.38 284 LYS A O 1
ATOM 2393 N N . GLN A 1 285 ? 34.035 10.251 -18.308 1.00 95.69 285 GLN A N 1
ATOM 2394 C CA . GLN A 1 285 ? 33.752 9.643 -17.004 1.00 95.69 285 GLN A CA 1
ATOM 2395 C C . GLN A 1 285 ? 32.564 10.309 -16.301 1.00 95.69 285 GLN A C 1
ATOM 2397 O O . GLN A 1 285 ? 31.696 9.613 -15.783 1.00 95.69 285 GLN A O 1
ATOM 2402 N N . GLN A 1 286 ? 32.487 11.644 -16.332 1.00 96.06 286 GLN A N 1
ATOM 2403 C CA . GLN A 1 286 ? 31.360 12.376 -15.758 1.00 96.06 286 GLN A CA 1
ATOM 2404 C C . GLN A 1 286 ? 30.042 12.018 -16.452 1.00 96.06 286 GLN A C 1
ATOM 2406 O O . GLN A 1 286 ? 29.053 11.718 -15.788 1.00 96.06 286 GLN A O 1
ATOM 2411 N N . VAL A 1 287 ? 30.022 12.024 -17.785 1.00 95.75 287 VAL A N 1
ATOM 2412 C CA . VAL A 1 287 ? 28.797 11.740 -18.542 1.00 95.75 287 VAL A CA 1
ATOM 2413 C C . VAL A 1 287 ? 28.400 10.268 -18.447 1.00 95.75 287 VAL A C 1
ATOM 2415 O O . VAL A 1 287 ? 27.216 9.967 -18.325 1.00 95.75 287 VAL A O 1
ATOM 2418 N N . ASP A 1 288 ? 29.362 9.348 -18.403 1.00 96.12 288 ASP A N 1
ATOM 2419 C CA . ASP A 1 288 ? 29.094 7.930 -18.150 1.00 96.12 288 ASP A CA 1
ATOM 2420 C C . ASP A 1 288 ? 28.491 7.703 -16.761 1.00 96.12 288 ASP A C 1
ATOM 2422 O O . ASP A 1 288 ? 27.595 6.871 -16.619 1.00 96.12 288 ASP A O 1
ATOM 2426 N N . LYS A 1 289 ? 28.916 8.481 -15.756 1.00 95.88 289 LYS A N 1
ATOM 2427 C CA . LYS A 1 289 ? 28.326 8.448 -14.415 1.00 95.88 289 LYS A CA 1
ATOM 2428 C C . LYS A 1 289 ? 26.886 8.963 -14.405 1.00 95.88 289 LYS A C 1
ATOM 2430 O O . LYS A 1 289 ? 26.031 8.347 -13.779 1.00 95.88 289 LYS A O 1
ATOM 2435 N N . ILE A 1 290 ? 26.598 10.034 -15.149 1.00 95.44 290 ILE A N 1
ATOM 2436 C CA . ILE A 1 290 ? 25.224 10.528 -15.339 1.00 95.44 290 ILE A CA 1
ATOM 2437 C C . ILE A 1 290 ? 24.361 9.448 -16.002 1.00 95.44 290 ILE A C 1
ATOM 2439 O O . ILE A 1 290 ? 23.275 9.154 -15.516 1.00 95.44 290 ILE A O 1
ATOM 2443 N N . ILE A 1 291 ? 24.850 8.820 -17.078 1.00 94.50 291 ILE A N 1
ATOM 2444 C CA . ILE A 1 291 ? 24.137 7.726 -17.755 1.00 94.50 291 ILE A CA 1
ATOM 2445 C C . ILE A 1 291 ? 23.867 6.581 -16.775 1.00 94.50 291 ILE A C 1
ATOM 2447 O O . ILE A 1 291 ? 22.754 6.077 -16.752 1.00 94.50 291 ILE A O 1
ATOM 2451 N N . GLN A 1 292 ? 24.842 6.200 -15.945 1.00 94.69 292 GLN A N 1
ATOM 2452 C CA . GLN A 1 292 ? 24.673 5.131 -14.956 1.00 94.69 292 GLN A CA 1
ATOM 2453 C C . GLN A 1 292 ? 23.517 5.404 -13.981 1.00 94.69 292 GLN A C 1
ATOM 2455 O O . GLN A 1 292 ? 22.802 4.473 -13.627 1.00 94.69 292 GLN A O 1
ATOM 2460 N N . PHE A 1 293 ? 23.345 6.652 -13.539 1.00 93.50 293 PHE A N 1
ATOM 2461 C CA . PHE A 1 293 ? 22.266 7.015 -12.617 1.00 93.50 293 PHE A CA 1
ATOM 2462 C C . PHE A 1 293 ? 20.903 7.137 -13.306 1.00 93.50 293 PHE A C 1
ATOM 2464 O O . PHE A 1 293 ? 19.880 6.822 -12.710 1.00 93.50 293 PHE A O 1
ATOM 2471 N N . VAL A 1 294 ? 20.880 7.578 -14.565 1.00 91.44 294 VAL A N 1
ATOM 2472 C CA . VAL A 1 294 ? 19.636 7.907 -15.278 1.00 91.44 294 VAL A CA 1
ATOM 2473 C C . VAL A 1 294 ? 19.084 6.730 -16.102 1.00 91.44 294 VAL A C 1
ATOM 2475 O O . VAL A 1 294 ? 17.877 6.637 -16.326 1.00 91.44 294 VAL A O 1
ATOM 2478 N N . ASP A 1 295 ? 19.938 5.818 -16.568 1.00 91.75 295 ASP A N 1
ATOM 2479 C CA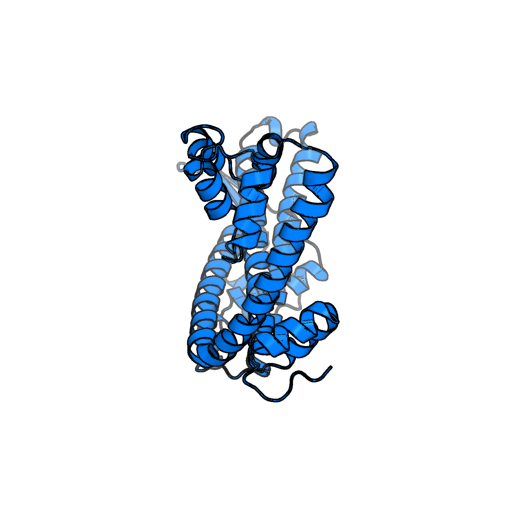 . ASP A 1 295 ? 19.562 4.696 -17.436 1.00 91.75 295 ASP A CA 1
ATOM 2480 C C . ASP A 1 295 ? 19.092 3.460 -16.648 1.00 91.75 295 ASP A C 1
ATOM 2482 O O . ASP A 1 295 ? 19.753 2.421 -16.610 1.00 91.75 295 ASP A O 1
ATOM 2486 N N . GLU A 1 296 ? 17.906 3.561 -16.044 1.00 87.94 296 GLU A N 1
ATOM 2487 C CA . GLU A 1 296 ? 17.284 2.504 -15.226 1.00 87.94 296 GLU A CA 1
ATOM 2488 C C . GLU A 1 296 ? 17.217 1.137 -15.942 1.00 87.94 296 GLU A C 1
ATOM 2490 O O . GLU A 1 296 ? 17.388 0.075 -15.336 1.00 87.94 296 GLU A O 1
ATOM 2495 N N . TYR A 1 297 ? 16.998 1.147 -17.259 1.00 88.38 297 TYR A N 1
ATOM 2496 C CA . TYR A 1 297 ? 16.754 -0.061 -18.050 1.00 88.38 297 TYR A CA 1
ATOM 2497 C C . TYR A 1 297 ? 17.975 -0.556 -18.837 1.00 88.38 297 TYR A C 1
ATOM 2499 O O . TYR A 1 297 ? 17.861 -1.573 -19.536 1.00 88.38 297 TYR A O 1
ATOM 2507 N N . ASN A 1 298 ? 19.129 0.107 -18.692 1.00 88.69 298 ASN A N 1
ATOM 2508 C CA . ASN A 1 298 ? 20.359 -0.145 -19.449 1.00 88.69 298 ASN A CA 1
ATOM 2509 C C . ASN A 1 298 ? 20.129 -0.117 -20.974 1.00 88.69 298 ASN A C 1
ATOM 2511 O O . ASN A 1 298 ? 20.533 -1.030 -21.700 1.00 88.69 298 ASN A O 1
ATOM 2515 N N . VAL A 1 299 ? 19.410 0.898 -21.459 1.00 90.56 299 VAL A N 1
ATOM 2516 C CA . VAL A 1 299 ? 19.047 1.076 -22.876 1.00 90.56 299 VAL A CA 1
ATOM 2517 C C . VAL A 1 299 ? 20.040 1.935 -23.657 1.00 90.56 299 VAL A C 1
ATOM 2519 O O . VAL A 1 299 ? 19.932 2.023 -24.882 1.00 90.56 299 VAL A O 1
ATOM 2522 N N . CYS A 1 300 ? 21.006 2.569 -22.989 1.00 91.19 300 CYS A N 1
ATOM 2523 C CA . CYS A 1 300 ? 22.001 3.438 -23.605 1.00 91.19 300 CYS A CA 1
ATOM 2524 C C . CYS A 1 300 ? 23.048 2.648 -24.404 1.00 91.19 300 CYS A C 1
ATOM 2526 O O . CYS A 1 300 ? 24.171 2.388 -23.956 1.00 91.19 300 CYS A O 1
ATOM 2528 N N . ASP A 1 301 ? 22.663 2.286 -25.629 1.00 90.88 301 ASP A N 1
ATOM 2529 C CA . ASP A 1 301 ? 23.543 1.708 -26.637 1.00 90.88 301 ASP A CA 1
ATOM 2530 C C . ASP A 1 301 ? 24.606 2.714 -27.128 1.00 90.88 301 ASP A C 1
ATOM 2532 O O . ASP A 1 301 ? 24.596 3.906 -26.808 1.00 90.88 301 ASP A O 1
ATOM 2536 N N . MET A 1 302 ? 25.547 2.244 -27.950 1.00 90.50 302 MET A N 1
ATOM 2537 C CA . MET A 1 302 ? 26.621 3.088 -28.489 1.00 90.50 302 MET A CA 1
ATOM 2538 C C . MET A 1 302 ? 26.107 4.286 -29.300 1.00 90.50 302 MET A C 1
ATOM 2540 O O . MET A 1 302 ? 26.762 5.331 -29.341 1.00 90.50 302 MET A O 1
ATOM 2544 N N . LYS A 1 303 ? 24.942 4.155 -29.943 1.00 90.50 303 LYS A N 1
ATOM 2545 C CA . LYS A 1 303 ? 24.346 5.221 -30.749 1.00 90.50 303 LYS A CA 1
ATOM 2546 C C . LYS A 1 303 ? 23.789 6.320 -29.846 1.00 90.50 303 LYS A C 1
ATOM 2548 O O . LYS A 1 303 ? 24.114 7.488 -30.054 1.00 90.50 303 LYS A O 1
ATOM 2553 N N . LEU A 1 304 ? 23.001 5.956 -28.837 1.00 91.06 304 LEU A N 1
ATOM 2554 C CA . LEU A 1 304 ? 22.439 6.889 -27.868 1.00 91.06 304 LEU A CA 1
ATOM 2555 C C . LEU A 1 304 ? 23.548 7.536 -27.035 1.00 91.06 304 LEU A C 1
ATOM 2557 O O . LEU A 1 304 ? 23.567 8.754 -26.888 1.00 91.06 304 LEU A O 1
ATOM 2561 N N . ARG A 1 305 ? 24.547 6.758 -26.606 1.00 93.88 305 ARG A N 1
ATOM 2562 C CA . ARG A 1 305 ? 25.720 7.266 -25.882 1.00 93.88 305 ARG A CA 1
ATOM 2563 C C . ARG A 1 305 ? 26.482 8.322 -26.678 1.00 93.88 305 ARG A C 1
ATOM 2565 O O . ARG A 1 305 ? 26.853 9.355 -26.127 1.00 93.88 305 ARG A O 1
ATOM 2572 N N . ARG A 1 306 ? 26.665 8.117 -27.988 1.00 91.94 306 ARG A N 1
ATOM 2573 C CA . ARG A 1 306 ? 27.292 9.113 -28.871 1.00 91.94 306 ARG A CA 1
ATOM 2574 C C . ARG A 1 306 ? 26.487 10.413 -28.937 1.00 91.94 306 ARG A C 1
ATOM 2576 O O . ARG A 1 306 ? 27.089 11.483 -28.899 1.00 91.94 306 ARG A O 1
ATOM 2583 N N . LEU A 1 307 ? 25.158 10.327 -29.018 1.00 90.44 307 LEU A N 1
ATOM 2584 C CA . LEU A 1 307 ? 24.286 11.506 -28.989 1.00 90.44 307 LEU A CA 1
ATOM 2585 C C . LEU A 1 307 ? 24.391 12.240 -27.648 1.00 90.44 307 LEU A C 1
ATOM 2587 O O . LEU A 1 307 ? 24.496 13.461 -27.629 1.00 90.44 307 LEU A O 1
ATOM 2591 N N . ILE A 1 308 ? 24.434 11.509 -26.535 1.00 92.19 308 ILE A N 1
ATOM 2592 C CA . ILE A 1 308 ? 24.602 12.100 -25.203 1.00 92.19 308 ILE A CA 1
ATOM 2593 C C . ILE A 1 308 ? 25.963 12.800 -25.095 1.00 92.19 308 ILE A C 1
ATOM 2595 O O . ILE A 1 308 ? 26.022 13.946 -24.664 1.00 92.19 308 ILE A O 1
ATOM 2599 N N . TYR A 1 309 ? 27.058 12.187 -25.549 1.00 94.38 309 TYR A N 1
ATOM 2600 C CA . TYR A 1 309 ? 28.370 12.849 -25.543 1.00 94.38 309 TYR A CA 1
ATOM 2601 C C . TYR A 1 309 ? 28.401 14.130 -26.375 1.00 94.38 309 TYR A C 1
ATOM 2603 O O . TYR A 1 309 ? 29.025 15.106 -25.966 1.00 94.38 309 TYR A O 1
ATOM 2611 N N . GLN A 1 310 ? 27.720 14.142 -27.523 1.00 91.00 310 GLN A N 1
ATOM 2612 C CA . GLN A 1 310 ? 27.573 15.347 -28.337 1.00 91.00 310 GLN A CA 1
ATOM 2613 C C . GLN A 1 310 ? 26.771 16.426 -27.604 1.00 91.00 310 GLN A C 1
ATOM 2615 O O . GLN A 1 310 ? 27.179 17.581 -27.601 1.00 91.00 310 GLN A O 1
ATOM 2620 N N . LEU A 1 311 ? 25.668 16.048 -26.956 1.00 90.69 311 LEU A N 1
ATOM 2621 C CA . LEU A 1 311 ? 24.822 16.961 -26.191 1.00 90.69 311 LEU A CA 1
ATOM 2622 C C . LEU A 1 311 ? 25.563 17.587 -24.997 1.00 90.69 311 LEU A C 1
ATOM 2624 O O . LEU A 1 311 ? 25.387 18.766 -24.711 1.00 90.69 311 LEU A O 1
ATOM 2628 N N . PHE A 1 312 ? 26.386 16.802 -24.303 1.00 92.12 312 PHE A N 1
ATOM 2629 C CA . PHE A 1 312 ? 27.177 17.253 -23.155 1.00 92.12 312 PHE A CA 1
ATOM 2630 C C . PHE A 1 312 ? 28.527 17.876 -23.548 1.00 92.12 312 PHE A C 1
ATOM 2632 O O . PHE A 1 312 ? 29.314 18.223 -22.668 1.00 92.12 312 PHE A O 1
ATOM 2639 N N . GLU A 1 313 ? 28.799 18.023 -24.849 1.00 91.94 313 GLU A N 1
ATOM 2640 C CA . GLU A 1 313 ? 30.041 18.595 -25.385 1.00 91.94 313 GLU A CA 1
ATOM 2641 C C . GLU A 1 313 ? 31.299 17.921 -24.810 1.00 91.94 313 GLU A C 1
ATOM 2643 O O . GLU A 1 313 ? 32.286 18.578 -24.462 1.00 91.94 313 GLU A O 1
ATOM 2648 N N . VAL A 1 314 ? 31.257 16.589 -24.685 1.00 90.50 314 VAL A N 1
ATOM 2649 C CA . VAL A 1 314 ? 32.377 15.811 -24.151 1.00 90.50 314 VAL A CA 1
ATOM 2650 C C . VAL A 1 314 ? 33.587 15.988 -25.059 1.00 90.50 314 VAL A C 1
ATOM 2652 O O . VAL A 1 314 ? 33.514 15.741 -26.267 1.00 90.50 314 VAL A O 1
ATOM 2655 N N . LYS A 1 315 ? 34.718 16.404 -24.479 1.00 78.44 315 LYS A N 1
ATOM 2656 C CA . LYS A 1 315 ? 35.965 16.583 -25.232 1.00 78.44 315 LYS A CA 1
ATOM 2657 C C . LYS A 1 315 ? 36.378 15.242 -25.844 1.00 78.44 315 LYS A C 1
ATOM 2659 O O . LYS A 1 315 ? 36.481 14.244 -25.133 1.00 78.44 315 LYS A O 1
ATOM 2664 N N . LYS A 1 316 ? 36.617 15.219 -27.160 1.00 62.84 316 LYS A N 1
ATOM 2665 C CA . LYS A 1 316 ? 37.267 14.080 -27.816 1.00 62.84 316 LYS A CA 1
ATOM 2666 C C . LYS A 1 316 ? 38.703 14.025 -27.293 1.00 62.84 316 LYS A C 1
ATOM 2668 O O . LYS A 1 316 ? 39.472 14.934 -27.586 1.00 62.84 316 LYS A O 1
ATOM 2673 N N . THR A 1 317 ? 39.005 13.032 -26.466 1.00 51.81 317 THR A N 1
ATOM 2674 C CA . THR A 1 317 ? 40.385 12.612 -26.183 1.00 51.81 317 THR A CA 1
ATOM 2675 C C . THR A 1 317 ? 41.008 11.985 -27.408 1.00 51.81 317 THR A C 1
ATOM 2677 O O . THR A 1 317 ? 40.274 11.207 -28.066 1.00 51.81 317 THR A O 1
#